Protein AF-A0AAV5V468-F1 (afdb_monomer)

Organism: NCBI:txid1538716

Mean predicted aligned error: 17.3 Å

pLDDT: mean 74.35, std 18.11, range [37.91, 98.19]

Secondary structure (DSSP, 8-state):
-------------------TTSGGG--S----SS-----------------------PPPPPPPPPEEPSSSS-EESSSSHHHHHHHHHH-TTS-GGGS-PEEPSSSS---EES-HHHHHHHHHHH-SS---GGGS-TTEEPTTSS-EE-SHHHHHHHHHHH-HHHHHH--S--EEESSSS-EESSHHHHHHHHHHTTT---S-EEE-HHHHHHHHTT------HHHHHHHHHHHHHHHHHHHHHHHHHHTT-

Foldseek 3Di:
DDDDDDDDDDDDDDPDPDDPPPPVPPDDDDDPDDDPDDDDDDDDDDDDDDDPDDPPPPPDDDQADWDQQPVDRDIDSDQFDVSLVCCLPVPVPDDVVSRCWDAAPDLLFRDIGNDPVVNVVLCVQLPPDDPDQQQDDAQAAQLQDRDTDGGSSRNSVCCVPPVRSQSRPPFQFFKAQPQDRDTTSGRSVVSNVCVVVVNPRPNHIDTPSVSSVVVNPPPPDPDPPVVVVVVVVVVVVVVVVVVVVVVVVVVVD

Solvent-accessible surface area (backbone atoms only — not comparable to full-atom values): 16303 Å² total; per-residue (Å²): 141,80,88,84,87,83,85,86,88,80,88,80,90,78,93,74,92,72,79,79,84,71,71,86,81,75,85,84,87,87,85,85,77,89,87,89,83,84,89,76,89,83,92,76,90,75,89,76,80,86,76,88,72,85,76,78,78,72,77,78,78,78,80,68,72,71,47,66,47,94,89,48,92,54,73,36,68,64,90,48,56,72,56,39,53,44,37,53,74,77,37,48,83,58,62,66,88,79,32,75,56,51,62,51,86,52,72,56,41,69,49,65,37,58,44,70,67,61,47,56,51,45,58,68,67,57,62,79,60,90,81,61,59,82,33,31,59,67,72,36,60,43,70,88,48,89,53,71,29,63,30,49,42,55,45,46,52,47,30,62,75,75,36,39,46,50,70,71,64,53,73,64,52,39,40,29,40,64,68,46,95,55,65,31,54,46,56,43,58,51,48,38,50,31,59,76,48,70,58,73,52,66,72,24,49,46,70,40,49,71,64,34,54,71,70,52,63,89,61,79,82,75,69,53,74,69,54,47,52,53,52,51,55,51,54,51,51,52,52,50,52,54,49,53,52,52,52,55,56,61,75,76,108

Structure (mmCIF, N/CA/C/O backbone):
data_AF-A0AAV5V468-F1
#
_entry.id   AF-A0AAV5V468-F1
#
loop_
_atom_site.group_PDB
_atom_site.id
_atom_site.type_symbol
_atom_site.label_atom_id
_atom_site.label_alt_id
_atom_site.label_comp_id
_atom_site.label_asym_id
_atom_site.label_entity_id
_atom_site.label_seq_id
_atom_site.pdbx_PDB_ins_code
_atom_site.Cartn_x
_atom_site.Cartn_y
_atom_site.Cartn_z
_atom_site.occupancy
_atom_site.B_iso_or_equiv
_atom_site.auth_seq_id
_atom_site.auth_comp_id
_atom_site.auth_asym_id
_atom_site.auth_atom_id
_atom_site.pdbx_PDB_model_num
ATOM 1 N N . MET A 1 1 ? 11.706 -60.457 -18.443 1.00 46.81 1 MET A N 1
ATOM 2 C CA . MET A 1 1 ? 12.989 -60.709 -17.766 1.00 46.81 1 MET A CA 1
ATOM 3 C C . MET A 1 1 ? 13.766 -59.410 -17.883 1.00 46.81 1 MET A C 1
ATOM 5 O O . MET A 1 1 ? 14.202 -59.103 -18.978 1.00 46.81 1 MET A O 1
ATOM 9 N N . ASP A 1 2 ? 13.787 -58.503 -16.918 1.00 47.00 2 ASP A N 1
ATOM 10 C CA . ASP A 1 2 ? 13.453 -58.619 -15.504 1.00 47.00 2 ASP A CA 1
ATOM 11 C C . ASP A 1 2 ? 12.818 -57.332 -14.982 1.00 47.00 2 ASP A C 1
ATOM 13 O O . ASP A 1 2 ? 13.132 -56.226 -15.420 1.00 47.00 2 ASP A O 1
ATOM 17 N N . SER A 1 3 ? 11.884 -57.546 -14.067 1.00 52.28 3 SER A N 1
ATOM 18 C CA . SER A 1 3 ? 11.205 -56.566 -13.237 1.00 52.28 3 SER A CA 1
ATOM 19 C C . SER A 1 3 ? 12.147 -56.091 -12.133 1.00 52.28 3 SER A C 1
ATOM 21 O O . SER A 1 3 ? 12.789 -56.923 -11.497 1.00 52.28 3 SER A O 1
ATOM 23 N N . ILE A 1 4 ? 12.168 -54.790 -11.844 1.00 56.56 4 ILE A N 1
ATOM 24 C CA . ILE A 1 4 ? 12.534 -54.299 -10.512 1.00 56.56 4 ILE A CA 1
ATOM 25 C C . ILE A 1 4 ? 11.454 -53.301 -10.100 1.00 56.56 4 ILE A C 1
ATOM 27 O O . ILE A 1 4 ? 11.408 -52.162 -10.563 1.00 56.56 4 ILE A O 1
ATOM 31 N N . GLU A 1 5 ? 10.541 -53.820 -9.289 1.00 60.56 5 GLU A N 1
ATOM 32 C CA . GLU A 1 5 ? 9.645 -53.090 -8.404 1.00 60.56 5 GLU A CA 1
ATOM 33 C C . GLU A 1 5 ? 10.402 -52.820 -7.091 1.00 60.56 5 GLU A C 1
ATOM 35 O O . GLU A 1 5 ? 11.062 -53.713 -6.570 1.00 60.56 5 GLU A O 1
ATOM 40 N N . GLU A 1 6 ? 10.295 -51.602 -6.566 1.00 59.41 6 GLU A N 1
ATOM 41 C CA . GLU A 1 6 ? 10.534 -51.231 -5.160 1.00 59.41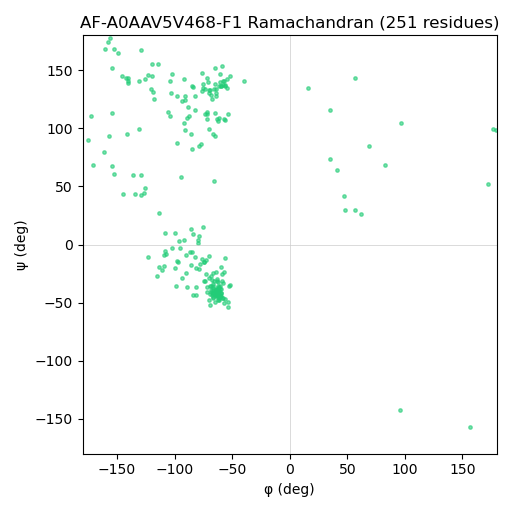 6 GLU A CA 1
ATOM 42 C C . GLU A 1 6 ? 9.729 -49.931 -4.971 1.00 59.41 6 GLU A C 1
ATOM 44 O O . GLU A 1 6 ? 10.055 -48.892 -5.541 1.00 59.41 6 GLU A O 1
ATOM 49 N N . GLU A 1 7 ? 8.483 -49.951 -4.506 1.00 55.38 7 GLU A N 1
ATOM 50 C CA . GLU A 1 7 ? 7.949 -50.359 -3.197 1.00 55.38 7 GLU A CA 1
ATOM 51 C C . GLU A 1 7 ? 8.346 -49.411 -2.043 1.00 55.38 7 GLU A C 1
ATOM 53 O O . GLU A 1 7 ? 9.305 -49.604 -1.312 1.00 55.38 7 GLU A O 1
ATOM 58 N N . THR A 1 8 ? 7.526 -48.358 -1.934 1.00 48.94 8 THR A N 1
ATOM 59 C CA . THR A 1 8 ? 6.864 -47.804 -0.735 1.00 48.94 8 THR A CA 1
ATOM 60 C C . THR A 1 8 ? 7.626 -47.344 0.521 1.00 48.94 8 THR A C 1
ATOM 62 O O . THR A 1 8 ? 8.467 -48.017 1.101 1.00 48.94 8 THR A O 1
ATOM 65 N N . ASP A 1 9 ? 7.046 -46.260 1.056 1.00 42.22 9 ASP A N 1
ATOM 66 C CA . ASP A 1 9 ? 6.764 -45.993 2.474 1.00 42.22 9 ASP A CA 1
ATOM 67 C C . ASP A 1 9 ? 7.757 -45.146 3.293 1.00 42.22 9 ASP A C 1
ATOM 69 O O . ASP A 1 9 ? 8.752 -45.628 3.828 1.00 42.22 9 ASP A O 1
ATOM 73 N N . ARG A 1 10 ? 7.361 -43.884 3.554 1.00 43.25 10 ARG A N 1
ATOM 74 C CA . ARG A 1 10 ? 7.103 -43.389 4.927 1.00 43.25 10 ARG A CA 1
ATOM 75 C C . ARG A 1 10 ? 6.488 -41.980 4.970 1.00 43.25 10 ARG A C 1
ATOM 77 O O . ARG A 1 10 ? 7.143 -40.982 4.706 1.00 43.25 10 ARG A O 1
ATOM 84 N N . ARG A 1 11 ? 5.213 -41.965 5.380 1.00 49.59 11 ARG A N 1
ATOM 85 C CA . ARG A 1 11 ? 4.531 -41.088 6.363 1.00 49.59 11 ARG A CA 1
ATOM 86 C C . ARG A 1 11 ? 5.223 -39.783 6.798 1.00 49.59 11 ARG A C 1
ATOM 88 O O . ARG A 1 11 ? 6.335 -39.833 7.306 1.00 49.59 11 ARG A O 1
ATOM 95 N N . MET A 1 12 ? 4.440 -38.694 6.822 1.00 39.34 12 MET A N 1
ATOM 96 C CA . MET A 1 12 ? 3.994 -37.916 8.012 1.00 39.34 12 MET A CA 1
ATOM 97 C C . MET A 1 12 ? 3.126 -36.742 7.501 1.00 39.34 12 MET A C 1
ATOM 99 O O . MET A 1 12 ? 3.623 -35.858 6.819 1.00 39.34 12 MET A O 1
ATOM 103 N N . LEU A 1 13 ? 1.792 -36.842 7.532 1.00 45.88 13 LEU A N 1
ATOM 104 C CA . LEU A 1 13 ? 0.911 -36.233 8.547 1.00 45.88 13 LEU A CA 1
ATOM 105 C C . LEU A 1 13 ? 1.384 -34.868 9.073 1.00 45.88 13 LEU A C 1
ATOM 107 O O . LEU A 1 13 ? 2.394 -34.785 9.767 1.00 45.88 13 LEU A O 1
ATOM 111 N N . GLY A 1 14 ? 0.582 -33.835 8.807 1.00 37.91 14 GLY A N 1
ATOM 112 C CA . GLY A 1 14 ? 0.737 -32.511 9.401 1.00 37.91 14 GLY A CA 1
ATOM 113 C C . GLY A 1 14 ? -0.191 -31.460 8.799 1.00 37.91 14 GLY A C 1
ATOM 114 O O . GLY A 1 14 ? 0.273 -30.418 8.351 1.00 37.91 14 GLY A O 1
ATOM 115 N N . GLU A 1 15 ? -1.494 -31.742 8.748 1.00 48.66 15 GLU A N 1
ATOM 116 C CA . GLU A 1 15 ? -2.514 -30.698 8.647 1.00 48.66 15 GLU A CA 1
ATOM 117 C C . GLU A 1 15 ? -2.438 -29.846 9.922 1.00 48.66 15 GLU A C 1
ATOM 119 O O . GLU A 1 15 ? -2.808 -30.319 10.987 1.00 48.66 15 GLU A O 1
ATOM 124 N N . ASP A 1 16 ? -1.931 -28.617 9.828 1.00 44.78 16 ASP A N 1
ATOM 125 C CA . ASP A 1 16 ? -2.009 -27.627 10.910 1.00 44.78 16 ASP A CA 1
ATOM 126 C C . ASP A 1 16 ? -1.990 -26.200 10.333 1.00 44.78 16 ASP A C 1
ATOM 128 O O . ASP A 1 16 ? -1.131 -25.366 10.614 1.00 44.78 16 ASP A O 1
ATOM 132 N N . THR A 1 17 ? -2.989 -25.876 9.511 1.00 46.06 17 THR A N 1
ATOM 133 C CA . THR A 1 17 ? -3.350 -24.478 9.222 1.00 46.06 17 THR A CA 1
ATOM 134 C C . THR A 1 17 ? -4.466 -24.030 10.167 1.00 46.06 17 THR A C 1
ATOM 136 O O . THR A 1 17 ? -5.553 -23.640 9.745 1.00 46.06 17 THR A O 1
ATOM 139 N N . MET A 1 18 ? -4.210 -24.102 11.476 1.00 38.34 18 MET A N 1
ATOM 140 C CA . MET A 1 18 ? -5.047 -23.481 12.505 1.00 38.34 18 MET A CA 1
ATOM 141 C C . MET A 1 18 ? -4.538 -22.064 12.801 1.00 38.34 18 MET A C 1
ATOM 143 O O . MET A 1 18 ? -3.592 -21.842 13.550 1.00 38.34 18 MET A O 1
ATOM 147 N N . ASN A 1 19 ? -5.196 -21.089 12.176 1.00 44.81 19 ASN A N 1
ATOM 148 C CA . ASN A 1 19 ? -5.752 -19.903 12.832 1.00 44.81 19 ASN A CA 1
ATOM 149 C C . ASN A 1 19 ? -4.960 -19.326 14.035 1.00 44.81 19 ASN A C 1
ATOM 151 O O . ASN A 1 19 ? -5.382 -19.404 15.188 1.00 44.81 19 ASN A O 1
ATOM 155 N N . ARG A 1 20 ? -3.827 -18.661 13.771 1.00 42.34 20 ARG A N 1
ATOM 156 C CA . ARG A 1 20 ? -3.022 -17.961 14.798 1.00 42.34 20 ARG A CA 1
ATOM 157 C C . ARG A 1 20 ? -3.519 -16.539 15.121 1.00 42.34 20 ARG A C 1
ATOM 159 O O . ARG A 1 20 ? -2.854 -15.806 15.847 1.00 42.34 20 ARG A O 1
ATOM 166 N N . PHE A 1 21 ? -4.688 -16.140 14.611 1.00 38.19 21 PHE A N 1
ATOM 167 C CA . PHE A 1 21 ? -5.223 -14.783 14.792 1.00 38.19 21 PHE A CA 1
ATOM 168 C C . PHE A 1 21 ? -6.036 -14.582 16.089 1.00 38.19 21 PHE A C 1
ATOM 170 O O . PHE A 1 21 ? -6.356 -13.445 16.421 1.00 38.19 21 PHE A O 1
ATOM 177 N N . ASP A 1 22 ? -6.311 -15.640 16.866 1.00 38.66 22 ASP A N 1
ATOM 178 C CA . ASP A 1 22 ? -7.117 -15.552 18.103 1.00 38.66 22 ASP A CA 1
ATOM 179 C C . ASP A 1 22 ? -6.313 -15.579 19.423 1.00 38.66 22 ASP A C 1
ATOM 181 O O . ASP A 1 22 ? -6.876 -15.406 20.506 1.00 38.66 22 ASP A O 1
ATOM 185 N N . THR A 1 23 ? -4.984 -15.729 19.388 1.00 42.94 23 THR A N 1
ATOM 186 C CA . THR A 1 23 ? -4.191 -15.902 20.628 1.00 42.94 23 THR A CA 1
ATOM 187 C C . THR A 1 23 ? -3.685 -14.588 21.242 1.00 42.94 23 THR A C 1
ATOM 189 O O . THR A 1 23 ? -3.224 -14.583 22.382 1.00 42.94 23 THR A O 1
ATOM 192 N N . LEU A 1 24 ? -3.818 -13.440 20.565 1.00 44.09 24 LEU A N 1
ATOM 193 C CA . LEU A 1 24 ? -3.315 -12.153 21.082 1.00 44.09 24 LEU A CA 1
ATOM 194 C C . LEU A 1 24 ? -4.331 -11.330 21.896 1.00 44.09 24 LEU A C 1
ATOM 196 O O . LEU A 1 24 ? -3.985 -10.252 22.374 1.00 44.09 24 LEU A O 1
ATOM 200 N N . LEU A 1 25 ? -5.544 -11.843 22.148 1.00 46.94 25 LEU A N 1
ATOM 201 C CA . LEU A 1 25 ? -6.547 -11.156 22.985 1.00 46.94 25 LEU A CA 1
ATOM 202 C C . LEU A 1 25 ? -6.806 -11.784 24.369 1.00 46.94 25 LEU A C 1
ATOM 204 O O . LEU A 1 25 ? -7.733 -11.369 25.062 1.00 46.94 25 LEU A O 1
ATOM 208 N N . ARG A 1 26 ? -6.000 -12.755 24.822 1.00 45.41 26 ARG A N 1
ATOM 209 C CA . ARG A 1 26 ? -6.223 -13.450 26.110 1.00 45.41 26 ARG A CA 1
ATOM 210 C C . ARG A 1 26 ? -5.028 -13.467 27.061 1.00 45.41 26 ARG A C 1
ATOM 212 O O . ARG A 1 26 ? -4.795 -14.474 27.713 1.00 45.41 26 ARG A O 1
ATOM 219 N N . HIS A 1 27 ? -4.318 -12.357 27.244 1.00 41.38 27 HIS A N 1
ATOM 220 C CA . HIS A 1 27 ? -3.407 -12.191 28.392 1.00 41.38 27 HIS A CA 1
ATOM 221 C C . HIS A 1 27 ? -3.651 -10.872 29.131 1.00 41.38 27 HIS A C 1
ATOM 223 O O . HIS A 1 27 ? -2.774 -10.027 29.278 1.00 41.38 27 HIS A O 1
ATOM 229 N N . SER A 1 28 ? -4.869 -10.711 29.640 1.00 46.19 28 SER A N 1
ATOM 230 C CA . SER A 1 28 ? -5.205 -9.649 30.585 1.00 46.19 28 SER A CA 1
ATOM 231 C C . SER A 1 28 ? -6.032 -10.164 31.758 1.00 46.19 28 SER A C 1
ATOM 233 O O . SER A 1 28 ? -6.989 -9.511 32.121 1.00 46.19 28 SER A O 1
ATOM 235 N N . ASP A 1 29 ? -5.694 -11.313 32.350 1.00 46.16 29 ASP A N 1
ATOM 236 C CA . ASP A 1 29 ? -6.321 -11.772 33.598 1.00 46.16 29 ASP A CA 1
ATOM 237 C C . ASP A 1 29 ? -5.448 -12.837 34.274 1.00 46.16 29 ASP A C 1
ATOM 239 O O . ASP A 1 29 ? -5.692 -14.025 34.129 1.00 46.16 29 ASP A O 1
ATOM 243 N N . ASN A 1 30 ? -4.384 -12.424 34.975 1.00 42.66 30 ASN A N 1
ATOM 244 C CA . ASN A 1 30 ? -3.772 -13.198 36.071 1.00 42.66 30 ASN A CA 1
ATOM 245 C C . ASN A 1 30 ? -2.715 -12.361 36.813 1.00 42.66 30 ASN A C 1
ATOM 247 O O . ASN A 1 30 ? -1.517 -12.612 36.750 1.00 42.66 30 ASN A O 1
ATOM 251 N N . LYS A 1 31 ? -3.163 -11.325 37.534 1.00 43.78 31 LYS A N 1
ATOM 252 C CA . LYS A 1 31 ? -2.361 -10.633 38.569 1.00 43.78 31 LYS A CA 1
ATOM 253 C C . LYS A 1 31 ? -3.236 -10.159 39.739 1.00 43.78 31 LYS A C 1
ATOM 255 O O . LYS A 1 31 ? -3.126 -9.040 40.227 1.00 43.78 31 LYS A O 1
ATOM 260 N N . LYS A 1 32 ? -4.157 -11.025 40.178 1.00 42.03 32 LYS A N 1
ATOM 261 C CA . LYS A 1 32 ? -5.014 -10.815 41.362 1.00 42.03 32 LYS A CA 1
ATOM 262 C C . LYS A 1 32 ? -4.994 -12.011 42.317 1.00 42.03 32 LYS A C 1
ATOM 264 O O . LYS A 1 32 ? -6.028 -12.399 42.843 1.00 42.03 32 LYS A O 1
ATOM 269 N N . LYS A 1 33 ? -3.829 -12.600 42.568 1.00 45.06 33 LYS A N 1
ATOM 270 C CA . LYS A 1 33 ? -3.573 -13.403 43.772 1.00 45.06 33 LYS A CA 1
ATOM 271 C C . LYS A 1 33 ? -2.152 -13.062 44.223 1.00 45.06 33 LYS A C 1
ATOM 273 O O . LYS A 1 33 ? -1.307 -12.802 43.381 1.00 45.06 33 LYS A O 1
ATOM 278 N N . ASP A 1 34 ? -1.960 -12.962 45.532 1.00 49.78 34 ASP A N 1
ATOM 279 C CA . ASP A 1 34 ? -0.706 -12.602 46.214 1.00 49.78 34 ASP A CA 1
ATOM 280 C C . ASP A 1 34 ? -0.356 -11.113 46.338 1.00 49.78 34 ASP A C 1
ATOM 282 O O . ASP A 1 34 ? 0.647 -10.626 45.839 1.00 49.78 34 ASP A O 1
ATOM 286 N N . MET A 1 35 ? -1.140 -10.400 47.153 1.00 43.41 35 MET A N 1
ATOM 287 C CA . MET A 1 35 ? -0.564 -9.548 48.208 1.00 43.41 35 MET A CA 1
ATOM 288 C C . MET A 1 35 ? -1.571 -9.356 49.353 1.00 43.41 35 MET A C 1
ATOM 290 O O . MET A 1 35 ? -2.106 -8.283 49.622 1.00 43.41 35 MET A O 1
ATOM 294 N N . LYS A 1 36 ? -1.843 -10.458 50.057 1.00 48.31 36 LYS A N 1
ATOM 295 C CA . LYS A 1 36 ? -2.525 -10.473 51.353 1.00 48.31 36 LYS A CA 1
ATOM 296 C C . LYS A 1 36 ? -1.463 -10.571 52.448 1.00 48.31 36 LYS A C 1
ATOM 298 O O . LYS A 1 36 ? -1.142 -11.676 52.862 1.00 48.31 36 LYS A O 1
ATOM 303 N N . LYS A 1 37 ? -0.922 -9.435 52.907 1.00 51.62 37 LYS A N 1
ATOM 304 C CA . LYS A 1 37 ? -0.354 -9.235 54.263 1.00 51.62 37 LYS A CA 1
ATOM 305 C C . LYS A 1 37 ? 0.241 -7.829 54.394 1.00 51.62 37 LYS A C 1
ATOM 307 O O . LYS A 1 37 ? 1.375 -7.598 54.003 1.00 51.62 37 LYS A O 1
ATOM 312 N N . ARG A 1 38 ? -0.527 -6.920 54.999 1.00 48.03 38 ARG A N 1
ATOM 313 C CA . ARG A 1 38 ? -0.073 -5.931 55.999 1.00 48.03 38 ARG A CA 1
ATOM 314 C C . ARG A 1 38 ? -1.300 -5.178 56.523 1.00 48.03 38 ARG A C 1
ATOM 316 O O . ARG A 1 38 ? -1.734 -4.178 55.971 1.00 48.03 38 ARG A O 1
ATOM 323 N N . LYS A 1 39 ? -1.889 -5.731 57.587 1.00 48.19 39 LYS A N 1
ATOM 324 C CA . LYS A 1 39 ? -2.694 -4.983 58.557 1.00 48.19 39 LYS A CA 1
ATOM 325 C C . LYS A 1 39 ? -1.707 -4.354 59.535 1.00 48.19 39 LYS A C 1
ATOM 327 O O . LYS A 1 39 ? -1.084 -5.123 60.256 1.00 48.19 39 LYS A O 1
ATOM 332 N N . ILE A 1 40 ? -1.606 -3.028 59.593 1.00 46.97 40 ILE A N 1
ATOM 333 C CA . ILE A 1 40 ? -1.277 -2.295 60.826 1.00 46.97 40 ILE A CA 1
ATOM 334 C C . ILE A 1 40 ? -2.140 -1.026 60.851 1.00 46.97 40 ILE A C 1
ATOM 336 O O . ILE A 1 40 ? -2.416 -0.421 59.820 1.00 46.97 40 ILE A O 1
ATOM 340 N N . LEU A 1 41 ? -2.632 -0.748 62.053 1.00 50.56 41 LEU A N 1
ATOM 341 C CA . LEU A 1 41 ? -3.595 0.247 62.496 1.00 50.56 41 LEU A CA 1
ATOM 342 C C . LEU A 1 41 ? -3.472 1.628 61.832 1.00 50.56 41 LEU A C 1
ATOM 344 O O . LEU A 1 41 ? -2.388 2.197 61.794 1.00 50.56 41 LEU A O 1
ATOM 348 N N . ASN A 1 42 ? -4.616 2.251 61.529 1.00 41.16 42 ASN A N 1
ATOM 349 C CA . ASN A 1 42 ? -4.868 3.562 62.124 1.00 41.16 42 ASN A CA 1
ATOM 350 C C . ASN A 1 42 ? -6.365 3.878 62.221 1.00 41.16 42 ASN A C 1
ATOM 352 O O . ASN A 1 42 ? -7.072 4.045 61.228 1.00 41.16 42 ASN A O 1
ATOM 356 N N . SER A 1 43 ? -6.831 3.942 63.461 1.00 52.03 43 SER A N 1
ATOM 357 C CA . SER A 1 43 ? -8.165 4.372 63.846 1.00 52.03 43 SER A CA 1
ATOM 358 C C . SER A 1 43 ? -8.141 5.886 64.013 1.00 52.03 43 SER A C 1
ATOM 360 O O . SER A 1 43 ? -7.570 6.372 64.978 1.00 52.03 43 SER A O 1
ATOM 362 N N . ASN A 1 44 ? -8.793 6.635 63.125 1.00 46.88 44 ASN A N 1
ATOM 363 C CA . ASN A 1 44 ? -9.205 8.003 63.437 1.00 46.88 44 ASN A CA 1
ATOM 364 C C . ASN A 1 44 ? -10.588 8.288 62.844 1.00 46.88 44 ASN A C 1
ATOM 366 O O . ASN A 1 44 ? -10.757 8.631 61.676 1.00 46.88 44 ASN A O 1
ATOM 370 N N . LYS A 1 45 ? -11.603 8.103 63.695 1.00 48.72 45 LYS A N 1
ATOM 371 C CA . LYS A 1 45 ? -12.998 8.480 63.457 1.00 48.72 45 LYS A CA 1
ATOM 372 C C . LYS A 1 45 ? -13.113 10.009 63.491 1.00 48.72 45 LYS A C 1
ATOM 374 O O . LYS A 1 45 ? -13.253 10.584 64.566 1.00 48.72 45 LYS A O 1
ATOM 379 N N . LYS A 1 46 ? -13.144 10.665 62.328 1.00 49.47 46 LYS A N 1
ATOM 380 C CA . LYS A 1 46 ? -13.755 11.999 62.196 1.00 49.47 46 LYS A CA 1
ATOM 381 C C . LYS A 1 46 ? -15.236 11.819 61.859 1.00 49.47 46 LYS A C 1
ATOM 383 O O . LYS A 1 46 ? -15.588 11.374 60.771 1.00 49.47 46 LYS A O 1
ATOM 388 N N . LYS A 1 47 ? -16.100 12.128 62.832 1.00 49.81 47 LYS A N 1
ATOM 389 C CA . LYS A 1 47 ? -17.549 12.275 62.647 1.00 49.81 47 LYS A CA 1
ATOM 390 C C . LYS A 1 47 ? -17.789 13.418 61.654 1.00 49.81 47 LYS A C 1
ATOM 392 O O . LYS A 1 47 ? -17.565 14.573 61.997 1.00 49.81 47 LYS A O 1
ATOM 397 N N . VAL A 1 48 ? -18.233 13.092 60.442 1.00 49.06 48 VAL A N 1
ATOM 398 C CA . VAL A 1 48 ? -18.756 14.071 59.480 1.00 49.06 48 VAL A CA 1
ATOM 399 C C . VAL A 1 48 ? -20.270 14.131 59.650 1.00 49.06 48 VAL A C 1
ATOM 401 O O . VAL A 1 48 ? -20.964 13.114 59.615 1.00 49.06 48 VAL A O 1
ATOM 404 N N . VAL A 1 49 ? -20.752 15.341 59.909 1.00 51.88 49 VAL A N 1
ATOM 405 C CA . VAL A 1 49 ? -22.156 15.698 60.107 1.00 51.88 49 VAL A CA 1
ATOM 406 C C . VAL A 1 49 ? -22.933 15.442 58.814 1.00 51.88 49 VAL A C 1
ATOM 408 O O . VAL A 1 49 ? -22.552 15.887 57.735 1.00 51.88 49 VAL A O 1
ATOM 411 N N . LYS A 1 50 ? -24.028 14.689 58.934 1.00 46.22 50 LYS A N 1
ATOM 412 C CA . LYS A 1 50 ? -24.906 14.270 57.838 1.00 46.22 50 LYS A CA 1
ATOM 413 C C . LYS A 1 50 ? -25.837 15.431 57.464 1.00 46.22 50 LYS A C 1
ATOM 415 O O . LYS A 1 50 ? -26.950 15.523 57.974 1.00 46.22 50 LYS A O 1
ATOM 420 N N . GLY A 1 51 ? -25.365 16.331 56.602 1.00 46.00 51 GLY A N 1
ATOM 421 C CA . GLY A 1 51 ? -26.198 17.346 55.955 1.00 46.00 51 GLY A CA 1
ATOM 422 C C . GLY A 1 51 ? -27.072 16.703 54.878 1.00 46.00 51 GLY A C 1
ATOM 423 O O . GLY A 1 51 ? -26.564 16.201 53.880 1.00 46.00 51 GLY A O 1
ATOM 424 N N . LYS A 1 52 ? -28.390 16.680 55.094 1.00 50.34 52 LYS A N 1
ATOM 425 C CA . LYS A 1 52 ? -29.383 16.278 54.090 1.00 50.34 52 LYS A CA 1
ATOM 426 C C . LYS A 1 52 ? -29.575 17.435 53.104 1.00 50.34 52 LYS A C 1
ATOM 428 O O . LYS A 1 52 ? -30.476 18.243 53.292 1.00 50.34 52 LYS A O 1
ATOM 433 N N . ASN A 1 53 ? -28.742 17.514 52.071 1.00 49.25 53 ASN A N 1
ATOM 434 C CA . ASN A 1 53 ? -29.049 18.347 50.911 1.00 49.25 53 ASN A CA 1
ATOM 435 C C . ASN A 1 53 ? -29.856 17.513 49.917 1.00 49.25 53 ASN A C 1
ATOM 437 O O . ASN A 1 53 ? -29.401 16.477 49.441 1.00 49.25 53 ASN A O 1
ATOM 441 N N . ALA A 1 54 ? -31.085 17.955 49.655 1.00 55.16 54 ALA A N 1
ATOM 442 C CA . ALA A 1 54 ? -31.934 17.422 48.606 1.00 55.16 54 ALA A CA 1
ATOM 443 C C . ALA A 1 54 ? -31.298 17.752 47.247 1.00 55.16 54 ALA A C 1
ATOM 445 O O . ALA A 1 54 ? -31.462 18.853 46.719 1.00 55.16 54 ALA A O 1
ATOM 446 N N . GLU A 1 55 ? -30.533 16.806 46.702 1.00 51.84 55 GLU A N 1
ATOM 447 C CA . GLU A 1 55 ? -30.057 16.858 45.324 1.00 51.84 55 GLU A CA 1
ATOM 448 C C . GLU A 1 55 ? -31.269 16.842 44.390 1.00 51.84 55 GLU A C 1
ATOM 450 O O . GLU A 1 55 ? -31.955 15.832 44.215 1.00 51.84 55 GLU A O 1
ATOM 455 N N . LYS A 1 56 ? -31.550 18.005 43.798 1.00 59.97 56 LYS A N 1
ATOM 456 C CA . LYS A 1 56 ? -32.433 18.128 42.643 1.00 59.97 56 LYS A CA 1
ATOM 457 C C . LYS A 1 56 ? -31.860 17.234 41.543 1.00 59.97 56 LYS A C 1
ATOM 459 O O . LYS A 1 56 ? -30.812 17.534 40.979 1.00 59.97 56 LYS A O 1
ATOM 464 N N . LYS A 1 57 ? -32.538 16.114 41.287 1.00 59.59 57 LYS A N 1
ATOM 465 C CA . LYS A 1 57 ? -32.203 15.129 40.255 1.00 59.59 57 LYS A CA 1
ATOM 466 C C . LYS A 1 57 ? -32.137 15.857 38.908 1.00 59.59 57 LYS A C 1
ATOM 468 O O . LYS A 1 57 ? -33.166 16.305 38.407 1.00 59.59 57 LYS A O 1
ATOM 473 N N . ALA A 1 58 ? -30.927 16.044 38.381 1.00 67.31 58 ALA A N 1
ATOM 474 C CA . ALA A 1 58 ? -30.726 16.695 37.094 1.00 67.31 58 ALA A CA 1
ATOM 475 C C . ALA A 1 58 ? -31.520 15.943 36.006 1.00 67.31 58 ALA A C 1
ATOM 477 O O . ALA A 1 58 ? -31.587 14.708 36.055 1.00 67.31 58 ALA A O 1
ATOM 478 N N . PRO A 1 59 ? -32.149 16.655 35.054 1.00 68.31 59 PRO A N 1
ATOM 479 C CA . PRO A 1 59 ? -32.839 16.021 33.939 1.00 68.31 59 PRO A CA 1
ATOM 480 C C . PRO A 1 59 ? -31.863 15.115 33.183 1.00 68.31 59 PRO A C 1
ATOM 482 O O . PRO A 1 59 ? -30.703 15.473 32.975 1.00 68.31 59 PRO A O 1
ATOM 485 N N . ALA A 1 60 ? -32.331 13.917 32.824 1.00 74.00 60 ALA A N 1
ATOM 486 C CA . ALA A 1 60 ? -31.518 12.935 32.121 1.00 74.00 60 ALA A CA 1
ATOM 487 C C . ALA A 1 60 ? -30.931 13.560 30.839 1.00 74.00 60 ALA A C 1
ATOM 489 O O . ALA A 1 60 ? -31.668 14.239 30.117 1.00 74.00 60 ALA A O 1
ATOM 490 N N . PRO A 1 61 ? -29.631 13.360 30.553 1.00 75.44 61 PRO A N 1
ATOM 491 C CA . PRO A 1 61 ? -29.014 13.899 29.349 1.00 75.44 61 PRO A CA 1
ATOM 492 C C . PRO A 1 61 ? -29.752 13.383 28.110 1.00 75.44 61 PRO A C 1
ATOM 494 O O . PRO A 1 61 ? -30.130 12.211 28.044 1.00 75.44 61 PRO A O 1
ATOM 497 N N . ALA A 1 62 ? -29.983 14.277 27.144 1.00 74.88 62 ALA A N 1
ATOM 498 C CA . ALA A 1 62 ? -30.643 13.934 25.891 1.00 74.88 62 ALA A CA 1
ATOM 499 C C . ALA A 1 62 ? -29.909 12.767 25.198 1.00 74.88 62 ALA A C 1
ATOM 501 O O . ALA A 1 62 ? -28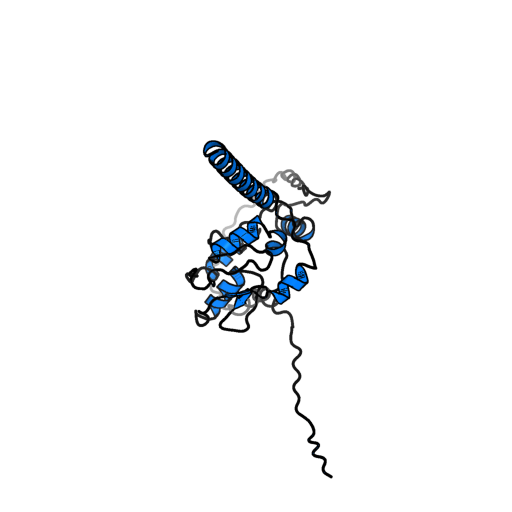.676 12.706 25.252 1.00 74.88 62 ALA A O 1
ATOM 502 N N . PRO A 1 63 ? -30.637 11.831 24.559 1.00 72.06 63 PRO A N 1
ATOM 503 C CA . PRO A 1 63 ? -30.008 10.714 23.870 1.00 72.06 63 PRO A CA 1
ATOM 504 C C . PRO A 1 63 ? -29.094 11.234 22.748 1.00 72.06 63 PRO A C 1
ATOM 506 O O . PRO A 1 63 ? -29.476 12.178 22.050 1.00 72.06 63 PRO A O 1
ATOM 509 N N . PRO A 1 64 ? -27.905 10.634 22.556 1.00 72.25 64 PRO A N 1
ATOM 510 C CA . PRO A 1 64 ? -26.961 11.091 21.548 1.00 72.25 64 PRO A CA 1
ATOM 511 C C . PRO A 1 64 ? -27.568 11.001 20.136 1.00 72.25 64 PRO A C 1
ATOM 513 O O . PRO A 1 64 ? -28.377 10.102 19.860 1.00 72.25 64 PRO A O 1
ATOM 516 N N . PRO A 1 65 ? -27.204 11.931 19.234 1.00 76.56 65 PRO A N 1
ATOM 517 C CA . PRO A 1 65 ? -27.702 11.939 17.865 1.00 76.56 65 PRO A CA 1
ATOM 518 C C . PRO A 1 65 ? -27.293 10.656 17.130 1.00 76.56 65 PRO A C 1
ATOM 520 O O . PRO A 1 65 ? -26.161 10.190 17.226 1.00 76.56 65 PRO A O 1
ATOM 523 N N . LYS A 1 66 ? -28.238 10.069 16.385 1.00 84.75 66 LYS A N 1
ATOM 524 C CA . LYS A 1 66 ? -27.990 8.872 15.570 1.00 84.75 66 LYS A CA 1
ATOM 525 C C . LYS A 1 66 ? -27.213 9.250 14.312 1.00 84.75 66 LYS A C 1
ATOM 527 O O . LYS A 1 66 ? -27.610 10.175 13.605 1.00 84.75 66 LYS A O 1
ATOM 532 N N . ILE A 1 67 ? -26.190 8.471 13.989 1.00 83.69 67 ILE A N 1
ATOM 533 C CA . ILE A 1 67 ? -25.322 8.681 12.826 1.00 83.69 67 ILE A CA 1
ATOM 534 C C . ILE A 1 67 ? -25.716 7.688 11.737 1.00 83.69 67 ILE A C 1
ATOM 536 O O . ILE A 1 67 ? -25.893 6.499 12.014 1.00 83.69 67 ILE A O 1
ATOM 540 N N . LYS A 1 68 ? -25.912 8.172 10.507 1.00 86.69 68 LYS A N 1
ATOM 541 C CA . LYS A 1 68 ? -26.330 7.355 9.358 1.00 86.69 68 LYS A CA 1
ATOM 542 C C . LYS A 1 68 ? -25.136 7.051 8.460 1.00 86.69 68 LYS A C 1
ATOM 544 O O . LYS A 1 68 ? -24.263 7.897 8.295 1.00 86.69 68 LYS A O 1
ATOM 549 N N . CYS A 1 69 ? -25.127 5.876 7.838 1.00 84.50 69 CYS A N 1
ATOM 550 C CA . CYS A 1 69 ? -24.200 5.611 6.742 1.00 84.50 69 CYS A CA 1
ATOM 551 C C . CYS A 1 69 ? -24.569 6.531 5.567 1.00 84.50 69 CYS A C 1
ATOM 553 O O . CYS A 1 69 ? -25.747 6.605 5.222 1.00 84.50 69 CYS A O 1
ATOM 555 N N . PRO A 1 70 ? -23.614 7.203 4.912 1.00 81.81 70 PRO A N 1
ATOM 556 C CA . PRO A 1 70 ? -23.928 8.012 3.735 1.00 81.81 70 PRO A CA 1
ATOM 557 C C . PRO A 1 70 ? -24.253 7.170 2.491 1.00 81.81 70 PRO A C 1
ATOM 559 O O . PRO A 1 70 ? -24.795 7.698 1.528 1.00 81.81 70 PRO A O 1
ATOM 562 N N . TYR A 1 71 ? -23.961 5.865 2.514 1.00 81.12 71 TYR A N 1
ATOM 563 C CA . TYR A 1 71 ? -24.164 4.952 1.382 1.00 81.12 71 TYR A CA 1
ATOM 564 C C . TYR A 1 71 ? -25.326 3.970 1.571 1.00 81.12 71 TYR A C 1
ATOM 566 O O . TYR A 1 71 ? -25.662 3.234 0.644 1.00 81.12 71 TYR A O 1
ATOM 574 N N . CYS A 1 72 ? -25.935 3.907 2.759 1.00 87.06 72 CYS A N 1
ATOM 575 C CA . CYS A 1 72 ? -27.101 3.058 3.000 1.00 87.06 72 CYS A CA 1
ATOM 576 C C . CYS A 1 72 ? -27.963 3.559 4.165 1.00 87.06 72 CYS A C 1
ATOM 578 O O . CYS A 1 72 ? -27.637 4.513 4.859 1.00 87.06 72 CYS A O 1
ATOM 580 N N . THR A 1 73 ? -29.075 2.877 4.429 1.00 90.50 73 THR A N 1
ATOM 581 C CA . THR A 1 73 ? -30.044 3.269 5.466 1.00 90.50 73 THR A CA 1
ATOM 582 C C . THR A 1 73 ? -29.640 2.877 6.890 1.00 90.50 73 THR A C 1
ATOM 584 O O . THR A 1 73 ? -30.394 3.121 7.836 1.00 90.50 73 THR A O 1
ATOM 587 N N . LYS A 1 74 ? -28.466 2.261 7.078 1.00 89.31 74 LYS A N 1
ATOM 588 C CA . LYS A 1 74 ? -28.026 1.771 8.387 1.00 89.31 74 LYS A CA 1
ATOM 589 C C . LYS A 1 74 ? -27.639 2.932 9.313 1.00 89.31 74 LYS A C 1
ATOM 591 O O . LYS A 1 74 ? -27.096 3.945 8.878 1.00 89.31 74 LYS A O 1
ATOM 596 N N . VAL A 1 75 ? -27.950 2.768 10.599 1.00 89.06 75 VAL A N 1
ATOM 597 C CA . VAL A 1 75 ? -27.827 3.791 11.647 1.00 89.06 75 VAL A CA 1
ATOM 598 C C . VAL A 1 75 ? -27.098 3.246 12.868 1.00 89.06 75 VAL A C 1
ATOM 600 O O . VAL A 1 75 ? -27.371 2.126 13.304 1.00 89.06 75 VAL A O 1
ATOM 603 N N . TRP A 1 76 ? -26.241 4.074 13.461 1.00 85.31 76 TRP A N 1
ATOM 604 C CA . TRP A 1 76 ? -25.538 3.810 14.716 1.00 85.31 76 TRP A CA 1
ATOM 605 C C . TRP A 1 76 ? -25.910 4.857 15.764 1.00 85.31 76 TRP A C 1
ATOM 607 O O . TRP A 1 76 ? -26.345 5.963 15.439 1.00 85.31 76 TRP A O 1
ATOM 617 N N . ARG A 1 77 ? -25.770 4.488 17.040 1.00 79.81 77 ARG A N 1
ATOM 618 C CA . ARG A 1 77 ? -25.949 5.419 18.168 1.00 79.81 77 ARG A CA 1
ATOM 619 C C . ARG A 1 77 ? -24.675 6.196 18.499 1.00 79.81 77 ARG A C 1
ATOM 621 O O . ARG A 1 77 ? -24.760 7.195 19.194 1.00 79.81 77 ARG A O 1
ATOM 628 N N . GLU A 1 78 ? -23.531 5.718 18.020 1.00 75.12 78 GLU A N 1
ATOM 629 C CA . GLU A 1 78 ? -22.206 6.255 18.309 1.00 75.12 78 GLU A CA 1
ATOM 630 C C . GLU A 1 78 ? -21.367 6.223 17.030 1.00 75.12 78 GLU A C 1
ATOM 632 O O . GLU A 1 78 ? -21.477 5.291 16.225 1.00 75.12 78 GLU A O 1
ATOM 637 N N . GLU A 1 79 ? -20.542 7.249 16.847 1.00 65.19 79 GLU A N 1
ATOM 638 C CA . GLU A 1 79 ? -19.520 7.281 15.804 1.00 65.19 79 GLU A CA 1
ATOM 639 C C . GLU A 1 79 ? -18.385 6.345 16.219 1.00 65.19 79 GLU A C 1
ATOM 641 O O . GLU A 1 79 ? -17.959 6.372 17.373 1.00 65.19 79 GLU A O 1
ATOM 646 N N . GLY A 1 80 ? -17.890 5.492 15.317 1.00 70.00 80 GLY A N 1
ATOM 647 C CA . GLY A 1 80 ? -16.749 4.646 15.671 1.00 70.00 80 GLY A CA 1
ATOM 648 C C . GLY A 1 80 ? -16.576 3.364 14.869 1.00 70.00 80 GLY A C 1
ATOM 649 O O . GLY A 1 80 ? -17.052 3.225 13.739 1.00 70.00 80 GLY A O 1
ATOM 650 N N . ALA A 1 81 ? -15.875 2.411 15.493 1.00 69.75 81 ALA A N 1
ATOM 651 C CA . ALA A 1 81 ? -15.376 1.174 14.886 1.00 69.75 81 ALA A CA 1
ATOM 652 C C . ALA A 1 81 ? -16.454 0.357 14.155 1.00 69.75 81 ALA A C 1
ATOM 654 O O . ALA A 1 81 ? -16.185 -0.210 13.101 1.00 69.75 81 ALA A O 1
ATOM 655 N N . ALA A 1 82 ? -17.689 0.337 14.668 1.00 79.75 82 ALA A N 1
ATOM 656 C CA . ALA A 1 82 ? -18.794 -0.398 14.054 1.00 79.75 82 ALA A CA 1
ATOM 657 C C . ALA A 1 82 ? -19.260 0.213 12.719 1.00 79.75 82 ALA A C 1
ATOM 659 O O . ALA A 1 82 ? -19.637 -0.524 11.805 1.00 79.75 82 ALA A O 1
ATOM 660 N N . MET A 1 83 ? -19.236 1.544 12.590 1.00 80.06 83 MET A N 1
ATOM 661 C CA . MET A 1 83 ? -19.501 2.224 11.319 1.00 80.06 83 MET A CA 1
ATOM 662 C C . MET A 1 83 ? -18.330 2.011 10.361 1.00 80.06 83 MET A C 1
ATOM 664 O O . MET A 1 83 ? -18.549 1.705 9.193 1.00 80.06 83 MET A O 1
ATOM 668 N N . ALA A 1 84 ? -17.098 2.076 10.867 1.00 73.12 84 ALA A N 1
ATOM 669 C CA . ALA A 1 84 ? -15.901 1.859 10.067 1.00 73.12 84 ALA A CA 1
ATOM 670 C C . ALA A 1 84 ? -15.833 0.443 9.468 1.00 73.12 84 ALA A C 1
ATOM 672 O O . ALA A 1 84 ? -15.672 0.282 8.260 1.00 73.12 84 ALA A O 1
ATOM 673 N N . GLN A 1 85 ? -16.082 -0.578 10.291 1.00 76.38 85 GLN A N 1
ATOM 674 C CA . GLN A 1 85 ? -16.203 -1.970 9.857 1.00 76.38 85 GLN A CA 1
ATOM 675 C C . GLN A 1 85 ? -17.374 -2.173 8.887 1.00 76.38 85 GLN A C 1
ATOM 677 O O . GLN A 1 85 ? -17.289 -2.953 7.942 1.00 76.38 85 GLN A O 1
ATOM 682 N N . HIS A 1 86 ? -18.497 -1.489 9.106 1.00 85.00 86 HIS A N 1
ATOM 683 C CA . HIS A 1 86 ? -19.598 -1.547 8.154 1.00 85.00 86 HIS A CA 1
ATOM 684 C C . HIS A 1 86 ? -19.201 -0.968 6.794 1.00 85.00 86 HIS A C 1
ATOM 686 O O . HIS A 1 86 ? -19.515 -1.585 5.777 1.00 85.00 86 HIS A O 1
ATOM 692 N N . LEU A 1 87 ? -18.525 0.181 6.779 1.00 78.56 87 LEU A N 1
ATOM 693 C CA . LEU A 1 87 ? -18.054 0.818 5.555 1.00 78.56 87 LEU A CA 1
ATOM 694 C C . LEU A 1 87 ? -17.049 -0.084 4.835 1.00 78.56 87 LEU A C 1
ATOM 696 O O . LEU A 1 87 ? -17.227 -0.311 3.648 1.00 78.56 87 LEU A O 1
ATOM 700 N N . SER A 1 88 ? -16.088 -0.701 5.532 1.00 70.31 88 SER A N 1
ATOM 701 C CA . SER A 1 88 ? -15.127 -1.605 4.883 1.00 70.31 88 SER A CA 1
ATOM 702 C C . SER A 1 88 ? -15.793 -2.827 4.237 1.00 70.31 88 SER A C 1
ATOM 704 O O . SER A 1 88 ? -15.453 -3.190 3.113 1.00 70.31 88 SER A O 1
ATOM 706 N N . VAL A 1 89 ? -16.795 -3.420 4.898 1.00 75.69 89 VAL A N 1
ATOM 707 C CA . VAL A 1 89 ? -17.463 -4.643 4.417 1.00 75.69 89 VAL A CA 1
ATOM 708 C C . VAL A 1 89 ? -18.537 -4.367 3.363 1.00 75.69 89 VAL A C 1
ATOM 710 O O . VAL A 1 89 ? -18.665 -5.118 2.402 1.00 75.69 89 VAL A O 1
ATOM 713 N N . ARG A 1 90 ? -19.373 -3.341 3.559 1.00 77.62 90 ARG A N 1
ATOM 714 C CA . ARG A 1 90 ? -20.550 -3.080 2.705 1.00 77.62 90 ARG A CA 1
ATOM 715 C C . ARG A 1 90 ? -20.316 -1.994 1.665 1.00 77.62 90 ARG A C 1
ATOM 717 O O . ARG A 1 90 ? -21.055 -1.945 0.687 1.00 77.62 90 ARG A O 1
ATOM 724 N N . HIS A 1 91 ? -19.317 -1.145 1.874 1.00 79.88 91 HIS A N 1
ATOM 725 C CA . HIS A 1 91 ? -18.996 -0.017 1.007 1.00 79.88 91 HIS A CA 1
ATOM 726 C C . HIS A 1 91 ? -17.476 0.062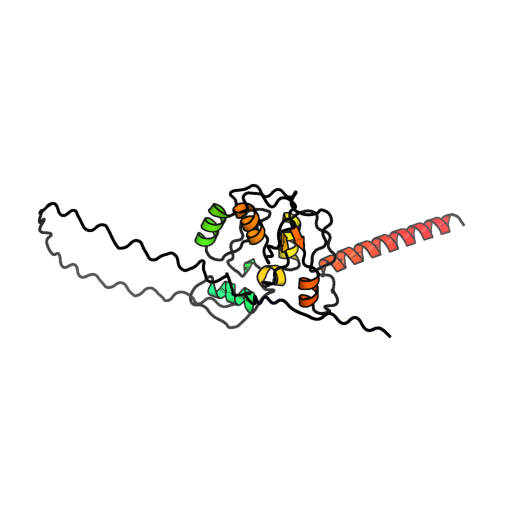 0.780 1.00 79.88 91 HIS A C 1
ATOM 728 O O . HIS A 1 91 ? -16.859 1.071 1.117 1.00 79.88 91 HIS A O 1
ATOM 734 N N . PRO A 1 92 ? -16.855 -0.987 0.208 1.00 65.56 92 PRO A N 1
ATOM 735 C CA . PRO A 1 92 ? -15.397 -1.093 0.071 1.00 65.56 92 PRO A CA 1
ATOM 736 C C . PRO A 1 92 ? -14.758 0.072 -0.704 1.00 65.56 92 PRO A C 1
ATOM 738 O O . PRO A 1 92 ? -13.594 0.397 -0.488 1.00 65.56 92 PRO A O 1
ATOM 741 N N . ASN A 1 93 ? -15.547 0.736 -1.553 1.00 68.62 93 ASN A N 1
ATOM 742 C CA . ASN A 1 93 ? -15.132 1.875 -2.370 1.00 68.62 93 ASN A CA 1
ATOM 743 C C . ASN A 1 93 ? -15.474 3.240 -1.740 1.00 68.62 93 ASN A C 1
ATOM 745 O O . ASN A 1 93 ? -15.230 4.276 -2.354 1.00 68.62 93 ASN A O 1
ATOM 749 N N . ALA A 1 94 ? -16.045 3.278 -0.529 1.00 69.56 94 ALA A N 1
ATOM 750 C CA . ALA A 1 94 ? -16.328 4.528 0.178 1.00 69.56 94 ALA A CA 1
ATOM 751 C C . ALA A 1 94 ? -15.025 5.317 0.420 1.00 69.56 94 ALA A C 1
ATOM 753 O O . ALA A 1 94 ? -14.061 4.698 0.855 1.00 69.56 94 ALA A O 1
ATOM 754 N N . PRO A 1 95 ? -14.948 6.648 0.220 1.00 63.16 95 PRO A N 1
ATOM 755 C CA . PRO A 1 95 ? -13.791 7.510 0.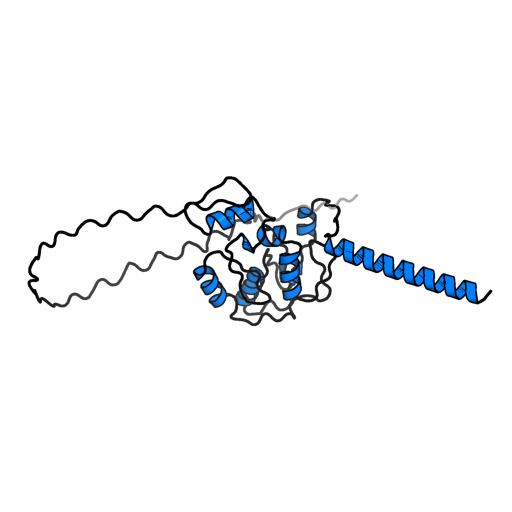518 1.00 63.16 95 PRO A CA 1
ATOM 756 C C . PRO A 1 95 ? -13.280 7.345 1.960 1.00 63.16 95 PRO A C 1
ATOM 758 O O . PRO A 1 95 ? -14.087 7.127 2.862 1.00 63.16 95 PRO A O 1
ATOM 761 N N . MET A 1 96 ? -11.958 7.434 2.197 1.00 59.50 96 MET A N 1
ATOM 762 C CA . MET A 1 96 ? -11.368 7.230 3.541 1.00 59.50 96 MET A CA 1
ATOM 763 C C . MET A 1 96 ? -11.889 8.283 4.499 1.00 59.50 96 MET A C 1
ATOM 765 O O . MET A 1 96 ? -12.090 7.978 5.655 1.00 59.50 96 MET A O 1
ATOM 769 N N . GLU A 1 97 ? -12.168 9.482 4.003 1.00 59.38 97 GLU A N 1
ATOM 770 C CA . GLU A 1 97 ? -12.694 10.613 4.768 1.00 59.38 97 GLU A CA 1
ATOM 771 C C . GLU A 1 97 ? -14.032 10.308 5.450 1.00 59.38 97 GLU A C 1
ATOM 773 O O . GLU A 1 97 ? -14.351 10.894 6.477 1.00 59.38 97 GLU A O 1
ATOM 778 N N . VAL A 1 98 ? -14.807 9.362 4.911 1.00 59.78 98 VAL A N 1
ATOM 779 C CA . VAL A 1 98 ? -16.080 8.927 5.505 1.00 59.78 98 VAL A CA 1
ATOM 780 C C . VAL A 1 98 ? -15.867 7.915 6.631 1.00 59.78 98 VAL A C 1
ATOM 782 O O . VAL A 1 98 ? -16.739 7.689 7.472 1.00 59.78 98 VAL A O 1
ATOM 785 N N . VAL A 1 99 ? -14.705 7.273 6.644 1.00 62.09 99 VAL A N 1
ATOM 786 C CA . VAL A 1 99 ? -14.346 6.258 7.614 1.00 62.09 99 VAL A CA 1
ATOM 787 C C . VAL A 1 99 ? -13.385 6.910 8.598 1.00 62.09 99 VAL A C 1
ATOM 789 O O . VAL A 1 99 ? -12.265 7.214 8.221 1.00 62.09 99 VAL A O 1
ATOM 792 N N . ASN A 1 100 ? -13.790 7.134 9.853 1.00 67.75 100 ASN A N 1
ATOM 793 C CA . ASN A 1 100 ? -12.945 7.726 10.910 1.00 67.75 100 ASN A CA 1
ATOM 794 C C . ASN A 1 100 ? -11.753 6.814 11.302 1.00 67.75 100 ASN A C 1
ATOM 796 O O . ASN A 1 100 ? -11.589 6.425 12.458 1.00 67.75 100 ASN A O 1
ATOM 800 N N . TYR A 1 101 ? -10.937 6.415 10.330 1.00 74.44 101 TYR A N 1
ATOM 801 C CA . TYR A 1 101 ? -9.698 5.689 10.486 1.00 74.44 101 TYR A CA 1
ATOM 802 C C . TYR A 1 101 ? -8.561 6.688 10.605 1.00 74.44 101 TYR A C 1
ATOM 804 O O . TYR A 1 101 ? -8.354 7.540 9.743 1.00 74.44 101 TYR A O 1
ATOM 812 N N . VAL A 1 102 ? -7.770 6.513 11.651 1.00 82.06 102 VAL A N 1
ATOM 813 C CA . VAL A 1 102 ? -6.474 7.155 11.777 1.00 82.06 102 VAL A CA 1
ATOM 814 C C . VAL A 1 102 ? -5.438 6.206 11.185 1.00 82.06 102 VAL A C 1
ATOM 816 O O . VAL A 1 102 ? -5.352 5.036 11.569 1.00 82.06 102 VAL A O 1
ATOM 819 N N . ILE A 1 103 ? -4.679 6.705 10.214 1.00 83.25 103 ILE A N 1
ATOM 820 C CA . ILE A 1 103 ? -3.591 5.972 9.562 1.00 83.25 103 ILE A CA 1
ATOM 821 C C . ILE A 1 103 ? -2.297 6.273 10.320 1.00 83.25 103 ILE A C 1
ATOM 823 O O . ILE A 1 103 ? -2.090 7.400 10.785 1.00 83.25 103 ILE A O 1
ATOM 827 N N . CYS A 1 104 ? -1.429 5.273 10.462 1.00 88.44 104 CYS A N 1
ATOM 828 C CA . CYS A 1 104 ? -0.085 5.504 10.970 1.00 88.44 104 CYS A CA 1
ATOM 829 C C . CYS A 1 104 ? 0.648 6.552 10.114 1.00 88.44 104 CYS A C 1
ATOM 831 O O . CYS A 1 104 ? 0.561 6.550 8.888 1.00 88.44 104 CYS A O 1
ATOM 833 N N . LYS A 1 105 ? 1.361 7.473 10.775 1.00 85.56 105 LYS A N 1
ATOM 834 C CA . LYS A 1 105 ? 2.084 8.570 10.112 1.00 85.56 105 LYS A CA 1
ATOM 835 C C . LYS A 1 105 ? 3.362 8.111 9.413 1.00 85.56 105 LYS A C 1
ATOM 837 O O . LYS A 1 105 ? 3.925 8.873 8.633 1.00 85.56 105 LYS A O 1
ATOM 842 N N . ASP A 1 106 ? 3.830 6.908 9.720 1.00 87.56 106 ASP A N 1
ATOM 843 C CA . ASP A 1 106 ? 5.026 6.351 9.113 1.00 87.56 106 ASP A CA 1
ATOM 844 C C . ASP A 1 106 ? 4.825 6.131 7.602 1.00 87.56 106 ASP A C 1
ATOM 846 O O . ASP A 1 106 ? 3.764 5.705 7.128 1.00 87.56 106 ASP A O 1
ATOM 850 N N . ILE A 1 107 ? 5.849 6.474 6.819 1.00 85.56 107 ILE A N 1
ATOM 851 C CA . ILE A 1 107 ? 5.750 6.517 5.362 1.00 85.56 107 ILE A CA 1
ATOM 852 C C . ILE A 1 107 ? 5.619 5.123 4.736 1.00 85.56 107 ILE A C 1
ATOM 854 O O . ILE A 1 107 ? 4.934 4.998 3.720 1.00 85.56 107 ILE A O 1
ATOM 858 N N . VAL A 1 108 ? 6.159 4.074 5.359 1.00 86.75 108 VAL A N 1
ATOM 859 C CA . VAL A 1 108 ? 6.057 2.692 4.859 1.00 86.75 108 VAL A CA 1
ATOM 860 C C . VAL A 1 108 ? 4.944 1.897 5.542 1.00 86.75 108 VAL A C 1
ATOM 862 O O . VAL A 1 108 ? 4.528 0.862 5.031 1.00 86.75 108 VAL A O 1
ATOM 865 N N . CYS A 1 109 ? 4.399 2.388 6.655 1.00 88.94 109 CYS A N 1
ATOM 866 C CA . CYS A 1 109 ? 3.356 1.691 7.400 1.00 88.94 109 CYS A CA 1
ATOM 867 C C . CYS A 1 109 ? 1.948 1.889 6.826 1.00 88.94 109 CYS A C 1
ATOM 869 O O . CYS A 1 109 ? 1.482 3.021 6.670 1.00 88.94 109 CYS A O 1
ATOM 871 N N . ASP A 1 110 ? 1.241 0.783 6.580 1.00 89.62 110 ASP A N 1
ATOM 872 C CA . ASP A 1 110 ? -0.158 0.742 6.133 1.00 89.62 110 ASP A CA 1
ATOM 873 C C . ASP A 1 110 ? -1.163 0.466 7.272 1.00 89.62 110 ASP A C 1
ATOM 875 O O . ASP A 1 110 ? -2.352 0.227 7.017 1.00 89.62 110 ASP A O 1
ATOM 879 N N . TYR A 1 111 ? -0.700 0.494 8.528 1.00 90.12 111 TYR A N 1
ATOM 880 C CA . TYR A 1 111 ? -1.552 0.290 9.695 1.00 90.12 111 TYR A CA 1
ATOM 881 C C . TYR A 1 111 ? -2.589 1.406 9.817 1.00 90.12 111 TYR A C 1
ATOM 883 O O . TYR A 1 111 ? -2.284 2.600 9.727 1.00 90.12 111 TYR A O 1
ATOM 891 N N . ARG A 1 112 ? -3.833 1.005 10.069 1.00 87.12 112 ARG A N 1
ATOM 892 C CA . ARG A 1 112 ? -4.965 1.910 10.256 1.00 87.12 112 ARG A CA 1
ATOM 893 C C . ARG A 1 112 ? -5.885 1.370 11.333 1.00 87.12 112 ARG A C 1
ATOM 895 O O . ARG A 1 112 ? -6.110 0.166 11.426 1.00 87.12 112 ARG A O 1
ATOM 902 N N . THR A 1 113 ? -6.454 2.266 12.121 1.00 86.12 113 THR A N 1
ATOM 903 C CA . THR A 1 113 ? -7.407 1.902 13.169 1.00 86.12 113 THR A CA 1
ATOM 904 C C . THR A 1 113 ? -8.339 3.065 13.459 1.00 86.12 113 THR A C 1
ATOM 906 O O . THR A 1 113 ? -7.986 4.222 13.257 1.00 86.12 113 THR A O 1
ATOM 909 N N . SER A 1 114 ? -9.556 2.770 13.906 1.00 82.12 114 SER A N 1
ATOM 910 C CA . SER A 1 114 ? -10.483 3.789 14.408 1.00 82.12 114 SER A CA 1
ATOM 911 C C . SER A 1 114 ? -10.240 4.114 15.887 1.00 82.12 114 SER A C 1
ATOM 913 O O . SER A 1 114 ? -10.893 4.996 16.432 1.00 82.12 114 SER A O 1
ATOM 915 N N . ASP A 1 115 ? -9.345 3.380 16.560 1.00 84.81 115 ASP A N 1
ATOM 916 C CA . ASP A 1 115 ? -9.011 3.578 17.972 1.00 84.81 115 ASP A CA 1
ATOM 917 C C . ASP A 1 115 ? -7.636 4.242 18.130 1.00 84.81 115 ASP A C 1
ATOM 919 O O . ASP A 1 115 ? -6.587 3.651 17.857 1.00 84.81 115 ASP A O 1
ATOM 923 N N . ALA A 1 116 ? -7.636 5.471 18.647 1.00 85.56 116 ALA A N 1
ATOM 924 C CA . ALA A 1 116 ? -6.420 6.226 18.928 1.00 85.56 116 ALA A CA 1
ATOM 925 C C . ALA A 1 116 ? -5.474 5.507 19.910 1.00 85.56 116 ALA A C 1
ATOM 927 O O . ALA A 1 116 ? -4.254 5.641 19.787 1.00 85.56 116 ALA A O 1
ATOM 928 N N . LYS A 1 117 ? -5.997 4.716 20.861 1.00 88.44 117 LYS A N 1
ATOM 929 C CA . LYS A 1 117 ? -5.161 3.935 21.790 1.00 88.44 117 LYS A CA 1
ATOM 930 C C . LYS A 1 117 ? -4.448 2.800 21.068 1.00 88.44 117 LYS A C 1
ATOM 932 O O . LYS A 1 117 ? -3.254 2.603 21.288 1.00 88.44 117 LYS A O 1
ATOM 937 N N . ALA A 1 118 ? -5.152 2.098 20.181 1.00 88.94 118 ALA A N 1
ATOM 938 C CA . ALA A 1 118 ? -4.559 1.065 19.341 1.00 88.94 118 ALA A CA 1
ATOM 939 C C . ALA A 1 118 ? -3.473 1.642 18.418 1.00 88.94 118 ALA A C 1
ATOM 941 O O . ALA A 1 118 ? -2.442 1.003 18.221 1.00 88.94 118 ALA A O 1
ATOM 942 N N . LEU A 1 119 ? -3.655 2.864 17.903 1.00 89.81 119 LEU A N 1
ATOM 943 C CA . LEU A 1 119 ? -2.620 3.538 17.114 1.00 89.81 119 LEU A CA 1
ATOM 944 C C . LEU A 1 119 ? -1.394 3.900 17.956 1.00 89.81 119 LEU A C 1
ATOM 946 O O . LEU A 1 119 ? -0.266 3.643 17.545 1.00 89.81 119 LEU A O 1
ATOM 950 N N . ALA A 1 120 ? -1.599 4.467 19.146 1.00 88.75 120 ALA A N 1
ATOM 951 C CA . ALA A 1 120 ? -0.501 4.789 20.054 1.00 88.75 120 ALA A CA 1
ATOM 952 C C . ALA A 1 120 ? 0.288 3.533 20.462 1.00 88.75 120 ALA A C 1
ATOM 954 O O . ALA A 1 120 ? 1.515 3.568 20.551 1.00 88.75 120 ALA A O 1
ATOM 955 N N . HIS A 1 121 ? -0.413 2.418 20.678 1.00 88.50 121 HIS A N 1
ATOM 956 C CA . HIS A 1 121 ? 0.202 1.130 20.968 1.00 88.50 121 HIS A CA 1
ATOM 957 C C . HIS A 1 121 ? 1.023 0.603 19.784 1.00 88.50 121 HIS A C 1
ATOM 959 O O . HIS A 1 121 ? 2.193 0.273 19.968 1.00 88.50 121 HIS A O 1
ATOM 965 N N . HIS A 1 122 ? 0.448 0.604 18.578 1.00 88.56 122 HIS A N 1
ATOM 966 C CA . HIS A 1 122 ? 1.148 0.241 17.346 1.00 88.56 122 HIS A CA 1
ATOM 967 C C . HIS A 1 122 ? 2.430 1.063 17.159 1.00 88.56 122 HIS A C 1
ATOM 969 O O . HIS A 1 122 ? 3.507 0.493 17.002 1.00 88.56 122 HIS A O 1
ATOM 975 N N . ASN A 1 123 ? 2.344 2.391 17.294 1.00 86.88 123 ASN A N 1
ATOM 976 C CA . ASN A 1 123 ? 3.498 3.274 17.123 1.00 86.88 123 ASN A CA 1
ATOM 977 C C . ASN A 1 123 ? 4.654 2.942 18.075 1.00 86.88 123 ASN A C 1
ATOM 979 O O . ASN A 1 123 ? 5.816 3.107 17.718 1.00 86.88 123 ASN A O 1
ATOM 983 N N . LYS A 1 124 ? 4.342 2.469 19.287 1.00 84.12 124 LYS A N 1
ATOM 984 C CA . LYS A 1 124 ? 5.346 2.099 20.288 1.00 84.12 124 LYS A CA 1
ATOM 985 C C . LYS A 1 124 ? 6.047 0.773 19.970 1.00 84.12 124 LYS A C 1
ATOM 987 O O . LYS A 1 124 ? 7.195 0.603 20.367 1.00 84.12 124 LYS A O 1
ATOM 992 N N . LEU A 1 125 ? 5.356 -0.168 19.329 1.00 80.88 125 LEU A N 1
ATOM 993 C CA . LEU A 1 125 ? 5.857 -1.531 19.119 1.00 80.88 125 LEU A CA 1
ATOM 994 C C . LEU A 1 125 ? 6.450 -1.755 17.729 1.00 80.88 125 LEU A C 1
ATOM 996 O O . LEU A 1 125 ? 7.415 -2.500 17.590 1.00 80.88 125 LEU A O 1
ATOM 1000 N N . SER A 1 126 ? 5.872 -1.132 16.704 1.00 77.06 126 SER A N 1
ATOM 1001 C CA . SER A 1 126 ? 6.154 -1.477 15.308 1.00 77.06 126 SER A CA 1
ATOM 1002 C C . SER A 1 126 ? 7.202 -0.576 14.646 1.00 77.06 126 SER A C 1
ATOM 1004 O O . SER A 1 126 ? 7.740 -0.954 13.611 1.00 77.06 126 SER A O 1
ATOM 1006 N N . HIS A 1 127 ? 7.532 0.576 15.243 1.00 77.69 127 HIS A N 1
ATOM 1007 C CA . HIS A 1 127 ? 8.473 1.564 14.683 1.00 77.69 127 HIS A CA 1
ATOM 1008 C C . HIS A 1 127 ? 9.769 1.718 15.492 1.00 77.69 127 HIS A C 1
ATOM 1010 O O . HIS A 1 127 ? 10.385 2.779 15.494 1.00 77.69 127 HIS A O 1
ATOM 1016 N N . SER A 1 128 ? 10.196 0.673 16.205 1.00 66.81 128 SER A N 1
ATOM 1017 C CA . SER A 1 128 ? 11.467 0.680 16.944 1.00 66.81 128 SER A CA 1
ATOM 1018 C C . SER A 1 128 ? 12.702 0.472 16.056 1.00 66.81 128 SER A C 1
ATOM 1020 O O . SER A 1 128 ? 13.809 0.786 16.486 1.00 66.81 128 SER A O 1
ATOM 1022 N N . VAL A 1 129 ? 12.528 -0.029 14.829 1.00 64.56 129 VAL A N 1
ATOM 1023 C CA . VAL A 1 129 ? 13.601 -0.287 13.857 1.00 64.56 129 VAL A CA 1
ATOM 1024 C C . VAL A 1 129 ? 13.341 0.537 12.597 1.00 64.56 129 VAL A C 1
ATOM 1026 O O . VAL A 1 129 ? 12.215 0.565 12.100 1.00 64.56 129 VAL A O 1
ATOM 1029 N N . SER A 1 130 ? 14.379 1.204 12.079 1.00 65.56 130 SER A N 1
ATOM 1030 C CA . SER A 1 130 ? 14.316 1.861 10.768 1.00 65.56 130 SER A CA 1
ATOM 10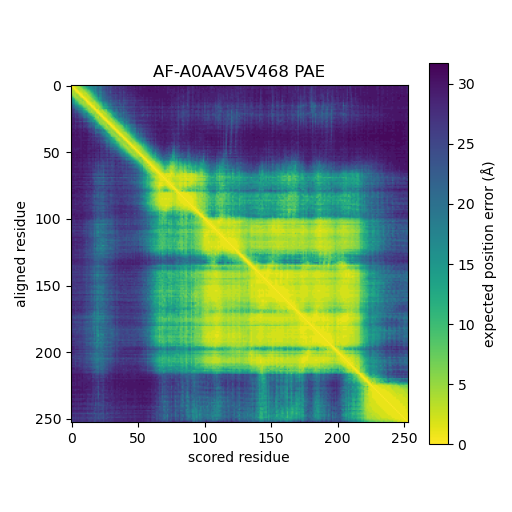31 C C . SER A 1 130 ? 14.133 0.794 9.700 1.00 65.56 130 SER A C 1
ATOM 1033 O O . SER A 1 130 ? 15.009 -0.044 9.484 1.00 65.56 130 SER A O 1
ATOM 1035 N N . VAL A 1 131 ? 12.973 0.794 9.056 1.00 66.06 131 VAL A N 1
ATOM 1036 C CA . VAL A 1 131 ? 12.729 -0.055 7.898 1.00 66.06 131 VAL A CA 1
ATOM 1037 C C . VAL A 1 131 ? 13.242 0.699 6.687 1.00 66.06 131 VAL A C 1
ATOM 1039 O O . VAL A 1 131 ? 12.556 1.555 6.129 1.00 66.06 131 VAL A O 1
ATOM 1042 N N . ASP A 1 132 ? 14.473 0.405 6.295 1.00 64.44 132 ASP A N 1
ATOM 1043 C CA . ASP A 1 132 ? 15.052 1.040 5.123 1.00 64.44 132 ASP A CA 1
ATOM 1044 C C . ASP A 1 132 ? 14.368 0.518 3.850 1.00 64.44 132 ASP A C 1
ATOM 1046 O O . ASP A 1 132 ? 14.113 -0.680 3.688 1.00 64.44 132 ASP A O 1
ATOM 1050 N N . ASN A 1 133 ? 14.123 1.421 2.895 1.00 62.22 133 ASN A N 1
ATOM 1051 C CA . ASN A 1 133 ? 13.562 1.096 1.575 1.00 62.22 133 ASN A CA 1
ATOM 1052 C C . ASN A 1 133 ? 14.389 0.052 0.792 1.00 62.22 133 ASN A C 1
ATOM 1054 O O . ASN A 1 133 ? 13.910 -0.462 -0.213 1.00 62.22 133 ASN A O 1
ATOM 1058 N N . ALA A 1 134 ? 15.605 -0.273 1.251 1.00 59.50 134 ALA A N 1
ATOM 1059 C CA . ALA A 1 134 ? 16.483 -1.301 0.694 1.00 59.50 134 ALA A CA 1
ATOM 1060 C C . ALA A 1 134 ? 15.872 -2.715 0.707 1.00 59.50 134 ALA A C 1
ATOM 1062 O O . ALA A 1 134 ? 16.298 -3.571 -0.059 1.00 59.50 134 ALA A O 1
ATOM 1063 N N . ARG A 1 135 ? 14.852 -2.955 1.542 1.00 76.06 135 ARG A N 1
ATOM 1064 C CA . ARG A 1 135 ? 14.139 -4.241 1.648 1.00 76.06 135 ARG A CA 1
ATOM 1065 C C . ARG A 1 135 ? 12.989 -4.402 0.640 1.00 76.06 135 ARG A C 1
ATOM 1067 O O . ARG A 1 135 ? 12.149 -5.288 0.791 1.00 76.06 135 ARG A O 1
ATOM 1074 N N . PHE A 1 136 ? 12.929 -3.540 -0.375 1.00 85.31 136 PHE A N 1
ATOM 1075 C CA . PHE A 1 136 ? 11.984 -3.622 -1.485 1.00 85.31 136 PHE A CA 1
ATOM 1076 C C . PHE A 1 136 ? 12.752 -3.797 -2.798 1.00 85.31 136 PHE A C 1
ATOM 1078 O O . PHE A 1 136 ? 13.599 -2.951 -3.101 1.00 85.31 136 PHE A O 1
ATOM 1085 N N . PRO A 1 137 ? 12.468 -4.832 -3.606 1.00 82.75 137 PRO A N 1
ATOM 1086 C CA . PRO A 1 137 ? 13.130 -4.980 -4.891 1.00 82.75 137 PRO A CA 1
ATOM 1087 C C . PRO A 1 137 ? 12.759 -3.801 -5.798 1.00 82.75 137 PRO A C 1
ATOM 1089 O O . PRO A 1 137 ? 11.585 -3.446 -5.947 1.00 82.75 137 PRO A 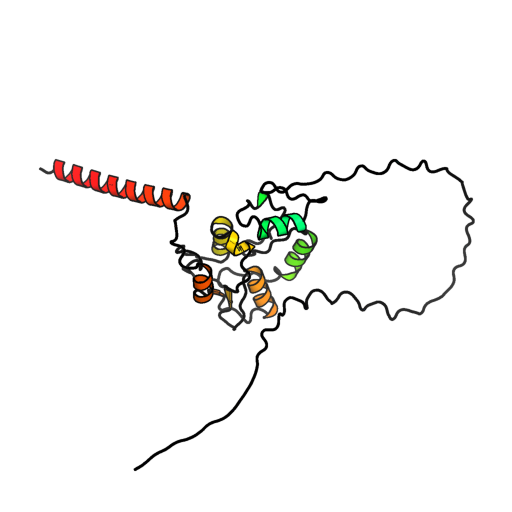O 1
ATOM 1092 N N . SER A 1 138 ? 13.755 -3.166 -6.411 1.00 79.56 138 SER A N 1
ATOM 1093 C CA . SER A 1 138 ? 13.492 -2.129 -7.407 1.00 79.56 138 SER A CA 1
ATOM 1094 C C . SER A 1 138 ? 12.787 -2.736 -8.626 1.00 79.56 138 SER A C 1
ATOM 1096 O O . SER A 1 138 ? 12.947 -3.916 -8.928 1.00 79.56 138 SER A O 1
ATOM 1098 N N . ASN A 1 139 ? 11.991 -1.931 -9.333 1.00 85.88 139 ASN A N 1
ATOM 1099 C CA . ASN A 1 139 ? 11.212 -2.366 -10.498 1.00 85.88 139 ASN A CA 1
ATOM 1100 C C . ASN A 1 139 ? 10.158 -3.453 -10.228 1.00 85.88 139 ASN A C 1
ATOM 1102 O O . ASN A 1 139 ? 9.771 -4.185 -11.142 1.00 85.88 139 ASN A O 1
ATOM 1106 N N . THR A 1 140 ? 9.647 -3.546 -9.004 1.00 90.00 140 THR A N 1
ATOM 1107 C CA . THR A 1 140 ? 8.610 -4.530 -8.691 1.00 90.00 140 THR A CA 1
ATOM 1108 C C . THR A 1 140 ? 7.261 -4.083 -9.243 1.00 90.00 140 THR A C 1
ATOM 1110 O O . THR A 1 140 ? 6.861 -2.936 -9.053 1.00 90.00 140 THR A O 1
ATOM 1113 N N . ARG A 1 141 ? 6.538 -4.967 -9.935 1.00 93.38 141 ARG A N 1
ATOM 1114 C CA . ARG A 1 141 ? 5.184 -4.661 -10.411 1.00 93.38 141 ARG A CA 1
ATOM 1115 C C . ARG A 1 141 ? 4.189 -4.741 -9.258 1.00 93.38 141 ARG A C 1
ATOM 1117 O O . ARG A 1 141 ? 4.352 -5.536 -8.338 1.00 93.38 141 ARG A O 1
ATOM 1124 N N . CYS A 1 142 ? 3.155 -3.912 -9.297 1.00 93.25 142 CYS A N 1
ATOM 1125 C CA . CYS A 1 142 ? 2.025 -4.083 -8.398 1.00 93.25 142 CYS A CA 1
ATOM 1126 C C . CYS A 1 142 ? 1.395 -5.468 -8.636 1.00 93.25 142 CYS A C 1
ATOM 1128 O O . CYS A 1 142 ? 1.181 -5.843 -9.786 1.00 93.25 142 CYS A O 1
ATOM 1130 N N . PRO A 1 143 ? 1.043 -6.228 -7.590 1.00 91.81 143 PRO A N 1
ATOM 1131 C CA . PRO A 1 143 ? 0.391 -7.521 -7.782 1.00 91.81 143 PRO A CA 1
ATOM 1132 C C . PRO A 1 143 ? -1.049 -7.401 -8.312 1.00 91.81 143 PRO A C 1
ATOM 1134 O O . PRO A 1 143 ? -1.636 -8.394 -8.716 1.00 91.81 143 PRO A O 1
ATOM 1137 N N . TYR A 1 144 ? -1.616 -6.191 -8.340 1.00 89.62 144 TYR A N 1
ATOM 1138 C CA . TYR A 1 144 ? -2.962 -5.932 -8.855 1.00 89.62 144 TYR A CA 1
ATOM 1139 C C . TYR A 1 144 ? -2.980 -5.165 -10.175 1.00 89.62 144 TYR A C 1
ATOM 1141 O O . TYR A 1 144 ? -4.050 -5.018 -10.755 1.00 89.62 144 TYR A O 1
ATOM 1149 N N . CYS A 1 145 ? -1.844 -4.646 -10.654 1.00 90.00 145 CYS A N 1
ATOM 1150 C CA . CYS A 1 145 ? -1.790 -3.905 -11.912 1.00 90.00 145 CYS A CA 1
ATOM 1151 C C . CYS A 1 145 ? -0.397 -3.857 -12.538 1.00 90.00 145 CYS A C 1
ATOM 1153 O O . CYS A 1 145 ? 0.605 -4.236 -11.946 1.00 90.00 145 CYS A O 1
ATOM 1155 N N . THR A 1 146 ? -0.295 -3.302 -13.743 1.00 90.31 146 THR A N 1
ATOM 1156 C CA . THR A 1 146 ? 0.977 -3.229 -14.474 1.00 90.31 146 THR A CA 1
ATOM 1157 C C . THR A 1 146 ? 1.908 -2.102 -14.008 1.00 90.31 146 THR A C 1
ATOM 1159 O O . THR A 1 146 ? 2.950 -1.890 -14.630 1.00 90.31 146 THR A O 1
ATOM 1162 N N . LEU A 1 147 ? 1.556 -1.345 -12.959 1.00 93.19 147 LEU A N 1
ATOM 1163 C CA . LEU A 1 147 ? 2.386 -0.240 -12.478 1.00 93.19 147 LEU A CA 1
ATOM 1164 C C . LEU A 1 147 ? 3.668 -0.767 -11.826 1.00 93.19 147 LEU A C 1
ATOM 1166 O O . LEU A 1 147 ? 3.624 -1.606 -10.930 1.00 93.19 147 LEU A O 1
ATOM 1170 N N . THR A 1 148 ? 4.803 -0.209 -12.235 1.00 93.75 148 THR A N 1
ATOM 1171 C CA . THR A 1 148 ? 6.107 -0.473 -11.621 1.00 93.75 148 THR A CA 1
ATOM 1172 C C . THR A 1 148 ? 6.335 0.411 -10.395 1.00 93.75 148 THR A C 1
ATOM 1174 O O . THR A 1 148 ? 6.092 1.622 -10.419 1.00 93.75 148 THR A O 1
ATOM 1177 N N . LEU A 1 149 ? 6.843 -0.204 -9.333 1.00 92.69 149 LEU A N 1
ATOM 1178 C CA . LEU A 1 149 ? 7.085 0.380 -8.023 1.00 92.69 149 LEU A CA 1
ATOM 1179 C C . LEU A 1 149 ? 8.574 0.294 -7.673 1.00 92.69 149 LEU A C 1
ATOM 1181 O O . LEU A 1 149 ? 9.270 -0.666 -8.008 1.00 92.69 149 LEU A O 1
ATOM 1185 N N . TRP A 1 150 ? 9.055 1.314 -6.973 1.00 90.81 150 TRP A N 1
ATOM 1186 C CA . TRP A 1 150 ? 10.468 1.524 -6.668 1.00 90.81 150 TRP A CA 1
ATOM 1187 C C . TRP A 1 150 ? 10.795 1.328 -5.188 1.00 90.81 150 TRP A C 1
ATOM 1189 O O . TRP A 1 150 ? 11.952 1.111 -4.850 1.00 90.81 150 TRP A O 1
ATOM 1199 N N . ASN A 1 151 ? 9.803 1.449 -4.303 1.00 90.44 151 ASN A N 1
ATOM 1200 C CA . ASN A 1 151 ? 9.963 1.289 -2.858 1.00 90.44 151 ASN A CA 1
ATOM 1201 C C . ASN A 1 151 ? 8.617 1.013 -2.160 1.00 90.44 151 ASN A C 1
ATOM 1203 O O . ASN A 1 151 ? 7.543 1.204 -2.740 1.00 90.44 151 ASN A O 1
ATOM 1207 N N . LEU A 1 152 ? 8.684 0.612 -0.884 1.00 89.06 152 LEU A N 1
ATOM 1208 C CA . LEU A 1 152 ? 7.514 0.319 -0.045 1.00 89.06 152 LEU A CA 1
ATOM 1209 C C . LEU A 1 152 ? 6.580 1.517 0.132 1.00 89.06 152 LEU A C 1
ATOM 1211 O O . LEU A 1 152 ? 5.364 1.344 0.129 1.00 89.06 152 LEU A O 1
ATOM 1215 N N . ALA A 1 153 ? 7.121 2.729 0.269 1.00 89.50 153 ALA A N 1
ATOM 1216 C CA . ALA A 1 153 ? 6.308 3.934 0.412 1.00 89.50 153 ALA A CA 1
ATOM 1217 C C . ALA A 1 153 ? 5.435 4.171 -0.831 1.00 89.50 153 ALA A C 1
ATOM 1219 O O . ALA A 1 153 ? 4.240 4.452 -0.721 1.00 89.50 153 ALA A O 1
ATOM 1220 N N . GLN A 1 154 ? 6.014 4.004 -2.021 1.00 91.88 154 GLN A N 1
ATOM 1221 C CA . GLN A 1 154 ? 5.282 4.103 -3.276 1.00 91.88 154 GLN A CA 1
ATOM 1222 C C . GLN A 1 154 ? 4.263 2.973 -3.411 1.00 91.88 154 GLN A C 1
ATOM 1224 O O . GLN A 1 154 ? 3.137 3.247 -3.818 1.00 91.88 154 GLN A O 1
ATOM 1229 N N . PHE A 1 155 ? 4.620 1.738 -3.042 1.00 91.94 155 PHE A N 1
ATOM 1230 C CA . PHE A 1 155 ? 3.670 0.624 -3.012 1.00 91.94 155 PHE A CA 1
ATOM 1231 C C . PHE A 1 155 ? 2.475 0.942 -2.107 1.00 91.94 155 PHE A C 1
ATOM 1233 O O . PHE A 1 155 ? 1.337 0.868 -2.562 1.00 91.94 155 PHE A O 1
ATOM 1240 N N . LYS A 1 156 ? 2.717 1.384 -0.867 1.00 90.50 156 LYS A N 1
ATOM 1241 C CA . LYS A 1 156 ? 1.662 1.773 0.077 1.00 90.50 156 LYS A CA 1
ATOM 1242 C C . LYS A 1 156 ? 0.726 2.815 -0.524 1.00 90.50 156 LYS A C 1
ATOM 1244 O O . LYS A 1 156 ? -0.488 2.623 -0.522 1.00 90.50 156 LYS A O 1
ATOM 1249 N N . ASN A 1 157 ? 1.284 3.919 -1.016 1.00 89.75 157 ASN A N 1
ATOM 1250 C CA . ASN A 1 157 ? 0.487 5.022 -1.545 1.00 89.75 157 ASN A CA 1
ATOM 1251 C C . ASN A 1 157 ? -0.297 4.579 -2.785 1.00 89.75 157 ASN A C 1
ATOM 1253 O O . ASN A 1 157 ? -1.497 4.807 -2.869 1.00 89.75 157 ASN A O 1
ATOM 1257 N N . HIS A 1 158 ? 0.345 3.839 -3.691 1.00 92.75 158 HIS A N 1
ATOM 1258 C CA . HIS A 1 158 ? -0.318 3.270 -4.859 1.00 92.75 158 HIS A CA 1
ATOM 1259 C C . HIS A 1 158 ? -1.495 2.361 -4.476 1.00 92.75 158 HIS A C 1
ATOM 1261 O O . HIS A 1 158 ? -2.583 2.499 -5.033 1.00 92.75 158 HIS A O 1
ATOM 1267 N N . MET A 1 159 ? -1.306 1.477 -3.497 1.00 90.25 159 MET A N 1
ATOM 1268 C CA . MET A 1 159 ? -2.364 0.607 -2.992 1.00 90.25 159 MET A CA 1
ATOM 1269 C C . MET A 1 159 ? -3.502 1.403 -2.344 1.00 90.25 159 MET A C 1
ATOM 1271 O O . MET A 1 159 ? -4.668 1.082 -2.541 1.00 90.25 159 MET A O 1
ATOM 1275 N N . MET A 1 160 ? -3.190 2.464 -1.601 1.00 85.25 160 MET A N 1
ATOM 1276 C CA . MET A 1 160 ? -4.199 3.337 -0.996 1.00 85.25 160 MET A CA 1
ATOM 1277 C C . MET A 1 160 ? -5.012 4.117 -2.034 1.00 85.25 160 MET A C 1
ATOM 1279 O O . MET A 1 160 ? -6.215 4.297 -1.835 1.00 85.25 160 MET A O 1
ATOM 1283 N N . ASP A 1 161 ? -4.376 4.536 -3.126 1.00 85.88 161 ASP A N 1
ATOM 1284 C CA . ASP A 1 161 ? -4.987 5.404 -4.133 1.00 85.88 161 ASP A CA 1
ATOM 1285 C C . ASP A 1 161 ? -5.712 4.628 -5.237 1.00 85.88 161 ASP A C 1
ATOM 1287 O O . ASP A 1 161 ? -6.725 5.101 -5.749 1.00 85.88 161 ASP A O 1
ATOM 1291 N N . GLN A 1 162 ? -5.181 3.475 -5.655 1.00 86.56 162 GLN A N 1
ATOM 1292 C CA . GLN A 1 162 ? -5.655 2.736 -6.837 1.00 86.56 162 GLN A CA 1
ATOM 1293 C C . GLN A 1 162 ? -6.246 1.362 -6.505 1.00 86.56 162 GLN A C 1
ATOM 1295 O O . GLN A 1 162 ? -7.125 0.903 -7.224 1.00 86.56 162 GLN A O 1
ATOM 1300 N N . HIS A 1 163 ? -5.812 0.729 -5.413 1.00 87.62 163 HIS A N 1
ATOM 1301 C CA . HIS A 1 163 ? -6.245 -0.618 -5.011 1.00 87.62 163 HIS A CA 1
ATOM 1302 C C . HIS A 1 163 ? -6.785 -0.613 -3.587 1.00 87.62 163 HIS A C 1
ATOM 1304 O O . HIS A 1 163 ? -6.381 -1.369 -2.693 1.00 87.62 163 HIS A O 1
ATOM 1310 N N . ARG A 1 164 ? -7.672 0.350 -3.344 1.00 80.44 164 ARG A N 1
ATOM 1311 C CA . ARG A 1 164 ? -8.114 0.644 -1.994 1.00 80.44 164 ARG A CA 1
ATOM 1312 C C . ARG A 1 164 ? -8.952 -0.481 -1.402 1.00 80.44 164 ARG A C 1
ATOM 1314 O O . ARG A 1 164 ? -8.878 -0.728 -0.197 1.00 80.44 164 ARG A O 1
ATOM 1321 N N . SER A 1 165 ? -9.752 -1.145 -2.225 1.00 78.12 165 SER A N 1
ATOM 1322 C CA . SER A 1 165 ? -10.597 -2.240 -1.765 1.00 78.12 165 SER A CA 1
ATOM 1323 C C . SER A 1 165 ? -9.729 -3.422 -1.320 1.00 78.12 165 SER A C 1
ATOM 1325 O O . SER A 1 165 ? -9.948 -3.998 -0.253 1.00 78.12 165 SER A O 1
ATOM 1327 N N . GLU A 1 166 ? -8.652 -3.670 -2.059 1.00 84.31 166 GLU A N 1
ATOM 1328 C CA . GLU A 1 166 ? -7.670 -4.720 -1.853 1.00 84.31 166 GLU A CA 1
ATOM 1329 C C . GLU A 1 166 ? -6.867 -4.419 -0.592 1.00 84.31 166 GLU A C 1
ATOM 1331 O O . GLU A 1 166 ? -6.841 -5.224 0.336 1.00 84.31 166 GLU A O 1
ATOM 1336 N N . ILE A 1 167 ? -6.303 -3.214 -0.470 1.00 81.50 167 ILE A N 1
ATOM 1337 C CA . ILE A 1 167 ? -5.575 -2.856 0.745 1.00 81.50 167 ILE A CA 1
ATOM 1338 C C . ILE A 1 167 ? -6.505 -2.759 1.954 1.00 81.50 167 ILE A C 1
ATOM 1340 O O . ILE A 1 167 ? -6.018 -2.880 3.059 1.00 81.50 167 ILE A O 1
ATOM 1344 N N . CYS A 1 168 ? -7.810 -2.504 1.839 1.00 75.50 168 CYS A N 1
ATOM 1345 C CA . CYS A 1 168 ? -8.688 -2.446 3.019 1.00 75.50 168 CYS A CA 1
ATOM 1346 C C . CYS A 1 168 ? -9.175 -3.829 3.444 1.00 75.50 168 CYS A C 1
ATOM 1348 O O . CYS A 1 168 ? -9.157 -4.135 4.638 1.00 75.50 168 CYS A O 1
ATOM 1350 N N . ASN A 1 169 ? -9.571 -4.662 2.487 1.00 75.25 169 ASN A N 1
ATOM 1351 C CA . ASN A 1 169 ? -10.344 -5.869 2.754 1.00 75.25 169 ASN A CA 1
ATOM 1352 C C . ASN A 1 169 ? -9.596 -7.155 2.456 1.00 75.25 169 ASN A C 1
ATOM 1354 O O . ASN A 1 169 ? -9.980 -8.196 2.992 1.00 75.25 169 ASN A O 1
ATOM 1358 N N . ASN A 1 170 ? -8.537 -7.103 1.647 1.00 78.12 170 ASN A N 1
ATOM 1359 C CA . ASN A 1 170 ? -7.784 -8.304 1.370 1.00 78.12 170 ASN A CA 1
ATOM 1360 C C . ASN A 1 170 ? -7.065 -8.754 2.649 1.00 78.12 170 ASN A C 1
ATOM 1362 O O . ASN A 1 170 ? -6.357 -7.981 3.312 1.00 78.12 170 ASN A O 1
ATOM 1366 N N . LYS A 1 171 ? -7.332 -10.009 3.010 1.00 82.00 171 LYS A N 1
ATOM 1367 C CA . LYS A 1 171 ? -6.659 -10.753 4.078 1.00 82.00 171 LYS A CA 1
ATOM 1368 C C . LYS A 1 171 ? -5.748 -11.837 3.514 1.00 82.00 171 LYS A C 1
ATOM 1370 O O . LYS A 1 171 ? -5.055 -12.495 4.283 1.00 82.00 171 LYS A O 1
ATOM 1375 N N . ASN A 1 172 ? -5.768 -12.039 2.198 1.00 88.88 172 ASN A N 1
ATOM 1376 C CA . ASN A 1 172 ? -4.917 -13.019 1.563 1.00 88.88 172 ASN A CA 1
ATOM 1377 C C . ASN A 1 172 ? -3.474 -12.526 1.625 1.00 88.88 172 ASN A C 1
ATOM 1379 O O . ASN A 1 172 ? -3.214 -11.348 1.357 1.00 88.88 172 ASN A O 1
ATOM 1383 N N . PRO A 1 173 ? -2.545 -13.400 2.021 1.00 91.75 173 PRO A N 1
ATOM 1384 C CA . PRO A 1 173 ? -1.158 -13.025 2.133 1.00 91.75 173 PRO A CA 1
ATOM 1385 C C . PRO A 1 173 ? -0.563 -12.839 0.735 1.00 91.75 173 PRO A C 1
ATOM 1387 O O . PRO A 1 173 ? -0.466 -13.790 -0.030 1.00 91.75 173 PRO A O 1
ATOM 1390 N N . ILE A 1 174 ? -0.183 -11.604 0.412 1.00 92.75 174 ILE A N 1
ATOM 1391 C CA . ILE A 1 174 ? 0.425 -11.237 -0.878 1.00 92.75 174 ILE A CA 1
ATOM 1392 C C . ILE A 1 174 ? 1.903 -10.886 -0.735 1.00 92.75 174 ILE A C 1
ATOM 1394 O O . ILE A 1 174 ? 2.618 -10.847 -1.728 1.00 92.75 174 ILE A O 1
ATOM 1398 N N . LEU A 1 175 ? 2.349 -10.577 0.484 1.00 93.12 175 LEU A N 1
ATOM 1399 C CA . LEU A 1 175 ? 3.726 -10.233 0.800 1.00 93.12 175 LEU A CA 1
ATOM 1400 C C . LEU A 1 175 ? 4.407 -11.480 1.344 1.00 93.12 175 LEU A C 1
ATOM 1402 O O . LEU A 1 175 ? 3.910 -12.090 2.292 1.00 93.12 175 LEU A O 1
ATOM 1406 N N . ILE A 1 176 ? 5.551 -11.827 0.774 1.00 94.56 176 ILE A N 1
ATOM 1407 C CA . ILE A 1 176 ? 6.378 -12.952 1.201 1.00 94.56 176 ILE A CA 1
ATOM 1408 C C . ILE A 1 176 ? 7.732 -12.394 1.632 1.00 94.56 176 ILE A C 1
ATOM 1410 O O . ILE A 1 176 ? 8.334 -11.598 0.911 1.00 94.56 176 ILE A O 1
ATOM 1414 N N . CYS A 1 177 ? 8.213 -12.797 2.804 1.00 93.62 177 CYS A N 1
ATOM 1415 C CA . CYS A 1 177 ? 9.581 -12.512 3.221 1.00 93.62 177 CYS A CA 1
ATOM 1416 C C . CYS A 1 177 ? 10.554 -13.323 2.351 1.00 93.62 177 CYS A C 1
ATOM 1418 O O . CYS A 1 177 ? 10.346 -14.510 2.138 1.00 93.62 177 CYS A O 1
ATOM 1420 N N . VAL A 1 178 ? 11.617 -12.718 1.827 1.00 92.62 178 VAL A N 1
ATOM 1421 C CA . VAL A 1 178 ? 12.557 -13.457 0.958 1.00 92.62 178 VAL A CA 1
ATOM 1422 C C . VAL A 1 178 ? 13.433 -14.418 1.768 1.00 92.62 178 VAL A C 1
ATOM 1424 O O . VAL A 1 178 ? 13.796 -15.486 1.283 1.00 92.62 178 VAL A O 1
ATOM 1427 N N . ASP A 1 179 ? 13.748 -14.066 3.015 1.00 91.75 179 ASP A N 1
ATOM 1428 C CA . ASP A 1 179 ? 14.624 -14.865 3.877 1.00 91.75 179 ASP A CA 1
ATOM 1429 C C . ASP A 1 179 ? 13.930 -16.077 4.513 1.00 91.75 179 ASP A C 1
ATOM 1431 O O . ASP A 1 179 ? 14.599 -17.001 4.975 1.00 91.75 179 ASP A O 1
ATOM 1435 N N . CYS A 1 180 ? 12.597 -16.076 4.601 1.00 92.75 180 CYS A N 1
ATOM 1436 C CA . CYS A 1 180 ? 11.851 -17.148 5.257 1.00 92.75 180 CYS A CA 1
ATOM 1437 C C . CYS A 1 180 ? 10.440 -17.312 4.686 1.00 92.75 180 CYS A C 1
ATOM 1439 O O . CYS A 1 180 ? 9.919 -16.446 4.001 1.00 92.75 180 CYS A O 1
ATOM 1441 N N . SER A 1 181 ? 9.751 -18.398 5.031 1.00 90.75 181 SER A N 1
ATOM 1442 C CA . SER A 1 181 ? 8.402 -18.686 4.519 1.00 90.75 181 SER A CA 1
ATOM 1443 C C . SER A 1 181 ? 7.276 -17.845 5.148 1.00 90.75 181 SER A C 1
ATOM 1445 O O . SER A 1 181 ? 6.106 -18.212 5.027 1.00 90.75 181 SER A O 1
ATOM 1447 N N . PHE A 1 182 ? 7.588 -16.746 5.845 1.00 94.44 182 PHE A N 1
ATOM 1448 C CA . PHE A 1 182 ? 6.571 -15.860 6.409 1.00 94.44 182 PHE A CA 1
ATOM 1449 C C . PHE A 1 182 ? 5.818 -15.137 5.290 1.00 94.44 182 PHE A C 1
ATOM 1451 O O . PHE A 1 182 ? 6.426 -14.502 4.424 1.00 94.44 182 PHE A O 1
ATOM 1458 N N . LYS A 1 183 ? 4.485 -15.210 5.336 1.00 95.56 183 LYS A N 1
ATOM 1459 C CA . LYS A 1 183 ? 3.603 -14.504 4.410 1.00 95.56 183 LYS A CA 1
ATOM 1460 C C . LYS A 1 183 ? 2.584 -13.665 5.167 1.00 95.56 183 LYS A C 1
ATOM 1462 O O . LYS A 1 183 ? 2.052 -14.107 6.186 1.00 95.56 183 LYS A O 1
ATOM 1467 N N . CYS A 1 184 ? 2.271 -12.484 4.651 1.00 93.94 184 CYS A N 1
ATOM 1468 C CA . CYS A 1 184 ? 1.282 -11.595 5.249 1.00 93.94 184 CYS A CA 1
ATOM 1469 C C . CYS A 1 184 ? 0.569 -10.737 4.199 1.00 93.94 184 CYS A C 1
ATOM 1471 O O . CYS A 1 184 ? 0.976 -10.662 3.037 1.00 93.94 184 CYS A O 1
ATOM 1473 N N . ALA A 1 185 ? -0.547 -10.122 4.586 1.00 91.69 185 ALA A N 1
ATOM 1474 C CA . ALA A 1 185 ? -1.325 -9.285 3.674 1.00 91.69 185 ALA A CA 1
ATOM 1475 C C . ALA A 1 185 ? -0.868 -7.822 3.722 1.00 91.69 185 ALA A C 1
ATOM 1477 O O . ALA A 1 185 ? -1.101 -7.075 2.769 1.00 91.69 185 ALA A O 1
ATOM 1478 N N . ARG A 1 186 ? -0.266 -7.396 4.843 1.00 90.62 186 ARG A N 1
ATOM 1479 C CA . ARG A 1 186 ? -0.045 -5.981 5.172 1.00 90.62 186 ARG A CA 1
ATOM 1480 C C . ARG A 1 186 ? 1.415 -5.649 5.408 1.00 90.62 186 ARG A C 1
ATOM 1482 O O . ARG A 1 186 ? 2.161 -6.430 5.993 1.00 90.62 186 ARG A O 1
ATOM 1489 N N . ILE A 1 187 ? 1.804 -4.436 5.020 1.00 90.50 187 ILE A N 1
ATOM 1490 C CA . ILE A 1 187 ? 3.196 -3.986 5.155 1.00 90.50 187 ILE A CA 1
ATOM 1491 C C . ILE A 1 187 ? 3.591 -3.932 6.632 1.00 90.50 187 ILE A C 1
ATOM 1493 O O . ILE A 1 187 ? 4.664 -4.407 6.992 1.00 90.50 187 ILE A O 1
ATOM 1497 N N . HIS A 1 188 ? 2.725 -3.417 7.508 1.00 89.00 188 HIS A N 1
ATOM 1498 C CA . HIS A 1 188 ? 3.039 -3.337 8.937 1.00 89.00 188 HIS A CA 1
ATOM 1499 C C . HIS A 1 188 ? 3.234 -4.714 9.599 1.00 89.00 188 HIS A C 1
ATOM 1501 O O . HIS A 1 188 ? 4.027 -4.819 10.532 1.00 89.00 188 HIS A O 1
ATOM 1507 N N . GLU A 1 189 ? 2.563 -5.764 9.110 1.00 91.06 189 GLU A N 1
ATOM 1508 C CA . GLU A 1 189 ? 2.771 -7.146 9.569 1.00 91.06 189 GLU A CA 1
ATOM 1509 C C . GLU A 1 189 ? 4.160 -7.645 9.152 1.00 91.06 189 GLU A C 1
ATOM 1511 O O . GLU A 1 189 ? 4.856 -8.270 9.948 1.00 91.06 189 GLU A O 1
ATOM 1516 N N . MET A 1 190 ? 4.601 -7.317 7.931 1.00 90.19 190 MET A N 1
ATOM 1517 C CA . MET A 1 190 ? 5.955 -7.639 7.468 1.00 90.19 190 MET A CA 1
ATOM 1518 C C . MET A 1 190 ? 7.029 -6.896 8.272 1.00 90.19 190 MET A C 1
ATOM 1520 O O . MET A 1 190 ? 8.032 -7.479 8.675 1.00 90.19 190 MET A O 1
ATOM 1524 N N . VAL A 1 191 ? 6.804 -5.611 8.551 1.00 87.25 191 VAL A N 1
ATOM 1525 C CA . VAL A 1 191 ? 7.701 -4.805 9.390 1.00 87.25 191 VAL A CA 1
ATOM 1526 C C . VAL A 1 191 ? 7.806 -5.391 10.794 1.00 87.25 191 VAL A C 1
ATOM 1528 O O . VAL A 1 191 ? 8.906 -5.538 11.324 1.00 87.25 191 VAL A O 1
ATOM 1531 N N . GLN A 1 192 ? 6.673 -5.769 11.388 1.00 87.12 192 GLN A N 1
ATOM 1532 C CA . GLN A 1 192 ? 6.664 -6.430 12.686 1.00 87.12 192 GLN A CA 1
ATOM 1533 C C . GLN A 1 192 ? 7.444 -7.749 12.647 1.00 87.12 192 GLN A C 1
ATOM 1535 O O . GLN A 1 192 ? 8.265 -7.985 13.531 1.00 87.12 192 GLN A O 1
ATOM 1540 N N . HIS A 1 193 ? 7.246 -8.564 11.612 1.00 89.56 193 HIS A N 1
ATOM 1541 C CA . HIS A 1 193 ? 8.004 -9.796 11.418 1.00 89.56 193 HIS A CA 1
ATOM 1542 C C . HIS A 1 193 ? 9.523 -9.543 11.390 1.00 89.56 193 HIS A C 1
ATOM 1544 O O . HIS A 1 193 ? 10.266 -10.212 12.109 1.00 89.56 193 HIS A O 1
ATOM 1550 N N . TRP A 1 194 ? 9.996 -8.538 10.647 1.00 87.12 194 TRP A N 1
ATOM 1551 C CA . TRP A 1 194 ? 11.421 -8.182 10.622 1.00 87.12 194 TRP A CA 1
ATOM 1552 C C . TRP A 1 194 ? 11.961 -7.729 11.984 1.00 87.12 194 TRP A C 1
ATOM 1554 O O . TRP A 1 194 ? 13.100 -8.058 12.333 1.00 87.12 194 TRP A O 1
ATOM 1564 N N . ASN A 1 195 ? 11.142 -7.022 12.768 1.00 83.38 195 ASN A N 1
ATOM 1565 C CA . ASN A 1 195 ? 11.497 -6.601 14.124 1.00 83.38 195 ASN A CA 1
ATOM 1566 C C . ASN A 1 195 ? 11.620 -7.802 15.072 1.00 83.38 195 ASN A C 1
ATOM 1568 O O . ASN A 1 195 ? 12.575 -7.882 15.843 1.00 83.38 195 ASN A O 1
ATOM 1572 N N . GLU A 1 196 ? 10.684 -8.751 15.001 1.00 85.50 196 GLU A N 1
ATOM 1573 C CA . GLU A 1 196 ? 10.690 -9.972 15.821 1.00 85.50 196 GLU A CA 1
ATOM 1574 C C . GLU A 1 196 ? 11.864 -10.892 15.471 1.00 85.50 196 GLU A C 1
ATOM 1576 O O . GLU A 1 196 ? 12.459 -11.515 16.348 1.00 85.50 196 GLU A O 1
ATOM 1581 N N . HIS A 1 197 ? 12.255 -10.914 14.198 1.00 83.00 197 HIS A N 1
ATOM 1582 C CA . HIS A 1 197 ? 13.414 -11.654 13.711 1.00 83.00 197 HIS A CA 1
ATOM 1583 C C . HIS A 1 197 ? 14.754 -10.949 13.978 1.00 83.00 197 HIS A C 1
ATOM 1585 O O . HIS A 1 197 ? 15.783 -11.423 13.493 1.00 83.00 197 HIS A O 1
ATOM 1591 N N . ASN A 1 198 ? 14.766 -9.839 14.731 1.00 75.56 198 ASN A N 1
ATOM 1592 C CA . ASN A 1 198 ? 15.952 -9.037 15.054 1.00 75.56 198 ASN A CA 1
ATOM 1593 C C . ASN A 1 198 ? 16.818 -8.732 13.817 1.00 75.56 198 ASN A C 1
ATOM 1595 O O . ASN A 1 198 ? 18.042 -8.856 13.862 1.00 75.56 198 ASN A O 1
ATOM 1599 N N . ASN A 1 199 ? 16.182 -8.393 12.687 1.00 70.12 199 ASN A N 1
ATOM 1600 C CA . ASN A 1 199 ? 16.860 -8.181 11.403 1.00 70.12 199 ASN A CA 1
ATOM 1601 C C . ASN A 1 199 ? 17.689 -9.386 10.915 1.00 70.12 199 ASN A C 1
ATOM 1603 O O . ASN A 1 199 ? 18.689 -9.202 10.234 1.00 70.12 199 ASN A O 1
ATOM 1607 N N . SER A 1 200 ? 17.323 -10.626 11.247 1.00 83.62 200 SER A N 1
ATOM 1608 C CA . SER A 1 200 ? 17.886 -11.801 10.556 1.00 83.62 200 SER A CA 1
ATOM 1609 C C . SER A 1 200 ? 17.331 -11.943 9.137 1.00 83.62 200 SER A C 1
ATOM 1611 O O . SER A 1 200 ? 18.007 -12.480 8.268 1.00 83.62 200 SER A O 1
ATOM 1613 N N . CYS A 1 201 ? 16.131 -11.412 8.891 1.00 87.75 201 CYS A N 1
ATOM 1614 C CA . CYS A 1 201 ? 15.541 -11.292 7.564 1.00 87.75 201 CYS A CA 1
ATOM 1615 C C . CYS A 1 201 ? 15.895 -9.925 6.957 1.00 87.75 201 CYS A C 1
ATOM 1617 O O . CYS A 1 201 ? 15.356 -8.898 7.382 1.00 87.75 201 CYS A O 1
ATOM 1619 N N . ASN A 1 202 ? 16.831 -9.904 6.005 1.00 83.38 202 ASN A N 1
ATOM 1620 C CA . ASN A 1 202 ? 17.364 -8.685 5.391 1.00 83.38 202 ASN A CA 1
ATOM 1621 C C . ASN A 1 202 ? 17.221 -8.620 3.868 1.00 83.38 202 ASN A C 1
ATOM 1623 O O . ASN A 1 202 ? 17.441 -7.545 3.309 1.00 83.38 202 ASN A O 1
ATOM 1627 N N . LEU A 1 203 ? 16.854 -9.714 3.199 1.00 85.69 203 LEU A N 1
ATOM 1628 C CA . LEU A 1 203 ? 16.666 -9.754 1.745 1.00 85.69 203 LEU A CA 1
ATOM 1629 C C . LEU A 1 203 ? 15.370 -9.062 1.302 1.00 85.69 203 LEU A C 1
ATOM 1631 O O . LEU A 1 203 ? 15.225 -8.709 0.133 1.00 85.69 203 LEU A O 1
ATOM 1635 N N . GLY A 1 204 ? 14.456 -8.807 2.240 1.00 88.81 204 GLY A N 1
ATOM 1636 C CA . GLY A 1 204 ? 13.287 -7.965 2.022 1.00 88.81 204 GLY A CA 1
ATOM 1637 C C . GLY A 1 204 ? 12.033 -8.744 1.651 1.00 88.81 204 GLY A C 1
ATOM 1638 O O . GLY A 1 204 ? 11.769 -9.799 2.232 1.00 88.81 204 GLY A O 1
ATOM 1639 N N . ILE A 1 205 ? 11.219 -8.190 0.748 1.00 92.00 205 ILE A N 1
ATOM 1640 C CA . ILE A 1 205 ? 9.956 -8.803 0.313 1.00 92.00 205 ILE A CA 1
ATOM 1641 C C . ILE A 1 205 ? 9.943 -9.228 -1.154 1.00 92.00 205 ILE A C 1
ATOM 1643 O O . ILE A 1 205 ? 10.599 -8.629 -2.000 1.00 92.00 205 ILE A O 1
ATOM 1647 N N . THR A 1 206 ? 9.093 -10.205 -1.453 1.00 93.31 206 THR A N 1
ATOM 1648 C CA . THR A 1 206 ? 8.574 -10.497 -2.791 1.00 93.31 206 THR A CA 1
ATOM 1649 C C . THR A 1 206 ? 7.045 -10.606 -2.746 1.00 93.31 206 THR A C 1
ATOM 1651 O O . THR A 1 206 ? 6.455 -10.654 -1.662 1.00 93.31 206 THR A O 1
ATOM 1654 N N . PHE A 1 207 ? 6.396 -10.607 -3.910 1.00 93.38 207 PHE A N 1
ATOM 1655 C CA . PHE A 1 207 ? 4.943 -10.723 -4.026 1.00 93.38 207 PHE A CA 1
ATOM 1656 C C . PHE A 1 207 ? 4.517 -12.120 -4.479 1.00 93.38 207 PHE A C 1
ATOM 1658 O O . PHE A 1 207 ? 5.140 -12.714 -5.358 1.00 93.38 207 PHE A O 1
ATOM 1665 N N . ASP A 1 208 ? 3.425 -12.613 -3.900 1.00 92.31 208 ASP A N 1
ATOM 1666 C CA . ASP A 1 208 ? 2.748 -13.839 -4.324 1.00 92.31 208 ASP A CA 1
ATOM 1667 C C . ASP A 1 208 ? 1.772 -13.529 -5.474 1.00 92.31 208 ASP A C 1
ATOM 1669 O O . ASP A 1 208 ? 0.585 -13.282 -5.251 1.00 92.31 208 ASP A O 1
ATOM 1673 N N . TYR A 1 209 ? 2.286 -13.460 -6.707 1.00 89.69 209 TYR A N 1
ATOM 1674 C CA . TYR A 1 209 ? 1.468 -13.109 -7.878 1.00 89.69 209 TYR A CA 1
ATOM 1675 C C . TYR A 1 209 ? 0.402 -14.170 -8.198 1.00 89.69 209 TYR A C 1
ATOM 1677 O O . TYR A 1 209 ? -0.690 -13.833 -8.647 1.00 89.69 209 TYR A O 1
ATOM 1685 N N . GLU A 1 210 ? 0.675 -15.443 -7.906 1.00 86.94 210 GLU A N 1
ATOM 1686 C CA . GLU A 1 210 ? -0.287 -16.535 -8.111 1.00 86.94 210 GLU A CA 1
ATOM 1687 C C . GLU A 1 210 ? -1.488 -16.401 -7.165 1.00 86.94 210 GLU A C 1
ATOM 1689 O O . GLU A 1 210 ? -2.650 -16.555 -7.571 1.00 86.94 210 GLU A O 1
ATOM 1694 N N . ALA A 1 211 ? -1.221 -16.042 -5.904 1.00 83.38 211 ALA A N 1
ATOM 1695 C CA . ALA A 1 211 ? -2.272 -15.753 -4.938 1.00 83.38 211 ALA A CA 1
ATOM 1696 C C . ALA A 1 211 ? -3.116 -14.537 -5.349 1.00 83.38 211 ALA A C 1
ATOM 1698 O O . ALA A 1 211 ? -4.310 -14.505 -5.046 1.00 83.38 211 ALA A O 1
ATOM 1699 N N . THR A 1 212 ? -2.542 -13.545 -6.040 1.00 80.81 212 THR A N 1
ATOM 1700 C CA . THR A 1 212 ? -3.295 -12.368 -6.500 1.00 80.81 212 THR A CA 1
ATOM 1701 C C . THR A 1 212 ? -4.073 -12.596 -7.786 1.00 80.81 212 THR A C 1
ATOM 1703 O O . THR A 1 212 ? -5.213 -12.140 -7.864 1.00 80.81 212 THR A O 1
ATOM 1706 N N . ASP A 1 213 ? -3.551 -13.359 -8.745 1.00 76.69 213 ASP A N 1
ATOM 1707 C CA . ASP A 1 213 ? -4.267 -13.677 -9.991 1.00 76.69 213 ASP A CA 1
ATOM 1708 C C . ASP A 1 213 ? -5.579 -14.428 -9.719 1.00 76.69 213 ASP A C 1
ATOM 1710 O O . ASP A 1 213 ? -6.614 -14.153 -10.333 1.00 76.69 213 ASP A O 1
ATOM 1714 N N . SER A 1 214 ? -5.572 -15.293 -8.701 1.00 72.75 214 SER A N 1
ATOM 1715 C CA . SER A 1 214 ? -6.766 -16.002 -8.222 1.00 72.75 214 SER A CA 1
ATOM 1716 C C . SER A 1 214 ? -7.845 -15.065 -7.655 1.00 72.75 214 SER A C 1
ATOM 1718 O O . SER A 1 214 ? -9.023 -15.422 -7.624 1.00 72.75 214 SER A O 1
ATOM 1720 N N . LEU A 1 215 ? -7.466 -13.863 -7.209 1.00 71.19 215 LEU A N 1
ATOM 1721 C CA . LEU A 1 215 ? -8.376 -12.859 -6.643 1.00 71.19 215 LEU A CA 1
ATOM 1722 C C . LEU A 1 215 ? -8.869 -11.857 -7.680 1.00 71.19 215 LEU A C 1
ATOM 1724 O O . LEU A 1 215 ? -9.968 -11.325 -7.535 1.00 71.19 215 LEU A O 1
ATOM 1728 N N . ILE A 1 216 ? -8.065 -11.604 -8.711 1.00 68.56 216 ILE A N 1
ATOM 1729 C CA . ILE A 1 216 ? -8.375 -10.643 -9.773 1.00 68.56 216 ILE A CA 1
ATOM 1730 C C . ILE A 1 216 ? -9.292 -11.268 -10.834 1.00 68.56 216 ILE A C 1
ATOM 1732 O O . ILE A 1 216 ? -9.845 -10.539 -11.648 1.00 68.56 216 ILE A O 1
ATOM 1736 N N . GLY A 1 217 ? -9.512 -12.589 -10.810 1.00 54.66 217 GLY A N 1
ATOM 1737 C CA . GLY A 1 217 ? -10.622 -13.266 -11.489 1.00 54.66 217 GLY A CA 1
ATOM 1738 C C . GLY A 1 217 ? -10.931 -12.728 -12.887 1.00 54.66 217 GLY A C 1
ATOM 1739 O O . GLY A 1 217 ? -12.002 -12.172 -13.093 1.00 54.66 217 GLY A O 1
ATOM 1740 N N . SER A 1 218 ? -10.011 -12.854 -13.851 1.00 46.25 218 SER A N 1
ATOM 1741 C CA . SER A 1 218 ? -10.227 -12.441 -15.255 1.00 46.25 218 SER A CA 1
ATOM 1742 C C . SER A 1 218 ? -10.833 -11.035 -15.440 1.00 46.25 218 SER A C 1
ATOM 1744 O O . SER A 1 218 ? -11.557 -10.788 -16.404 1.00 46.25 218 SER A O 1
ATOM 1746 N N . VAL A 1 219 ? -10.575 -10.101 -14.522 1.00 45.66 219 VAL A N 1
ATOM 1747 C CA . VAL A 1 219 ? -10.996 -8.714 -14.697 1.00 45.66 219 VAL A CA 1
ATOM 1748 C C . VAL A 1 219 ? -10.110 -8.111 -15.779 1.00 45.66 219 VAL A C 1
ATOM 1750 O O . VAL A 1 219 ? -8.918 -7.877 -15.582 1.00 45.66 219 VAL A O 1
ATOM 1753 N N . VAL A 1 220 ? -10.705 -7.884 -16.951 1.00 44.34 220 VAL A N 1
ATOM 1754 C CA . VAL A 1 220 ? -10.142 -7.008 -17.978 1.00 44.34 220 VAL A CA 1
ATOM 1755 C C . VAL A 1 220 ? -9.864 -5.679 -17.289 1.00 44.34 220 VAL A C 1
ATOM 1757 O O . VAL A 1 220 ? -10.782 -5.011 -16.820 1.00 44.34 220 VAL A O 1
ATOM 1760 N N . TYR A 1 221 ? -8.584 -5.351 -17.151 1.00 47.53 221 TYR A N 1
ATOM 1761 C CA . TYR A 1 221 ? -8.131 -4.159 -16.457 1.00 47.53 221 TYR A CA 1
ATOM 1762 C C . TYR A 1 221 ? -8.608 -2.930 -17.243 1.00 47.53 221 TYR A C 1
ATOM 1764 O O . TYR A 1 221 ? -7.955 -2.517 -18.200 1.00 47.53 221 TYR A O 1
ATOM 1772 N N . GLU A 1 222 ? -9.766 -2.363 -16.893 1.00 47.25 222 GLU A N 1
ATOM 1773 C CA . GLU A 1 222 ? -10.162 -1.055 -17.408 1.00 47.25 222 GLU A CA 1
ATOM 1774 C C . GLU A 1 222 ? -9.273 -0.003 -16.724 1.00 47.25 222 GLU A C 1
ATOM 1776 O O . GLU A 1 222 ? -9.354 0.170 -15.504 1.00 47.25 222 GLU A O 1
ATOM 1781 N N . PRO A 1 223 ? -8.376 0.680 -17.462 1.00 50.62 223 PRO A N 1
ATOM 1782 C CA . PRO A 1 223 ? -7.500 1.683 -16.872 1.00 50.62 223 PRO A CA 1
ATOM 1783 C C . PRO A 1 223 ? -8.334 2.769 -16.194 1.00 50.62 223 PRO A C 1
ATOM 1785 O O . PRO A 1 223 ? -9.361 3.195 -16.728 1.00 50.62 223 PRO A O 1
ATOM 1788 N N . THR A 1 224 ? -7.882 3.241 -15.030 1.00 56.59 224 THR A N 1
ATOM 1789 C CA . THR A 1 224 ? -8.589 4.291 -14.286 1.00 56.59 224 THR A CA 1
ATOM 1790 C C . THR A 1 224 ? -8.729 5.555 -15.140 1.00 56.59 224 THR A C 1
ATOM 1792 O O . THR A 1 224 ? -7.909 5.814 -16.023 1.00 56.59 224 THR A O 1
ATOM 1795 N N . SER A 1 225 ? -9.745 6.385 -14.885 1.00 58.72 225 SER A N 1
ATOM 1796 C CA . SER A 1 225 ? -10.016 7.597 -15.682 1.00 58.72 225 SER A CA 1
ATOM 1797 C C . SER A 1 225 ? -8.788 8.510 -15.834 1.00 58.72 225 SER A C 1
ATOM 1799 O O . SER A 1 225 ? -8.551 9.074 -16.899 1.00 58.72 225 SER A O 1
ATOM 1801 N N . LEU A 1 226 ? -7.933 8.594 -14.811 1.00 58.78 226 LEU A N 1
ATOM 1802 C CA . LEU A 1 226 ? -6.681 9.351 -14.867 1.00 58.78 226 LEU A CA 1
ATOM 1803 C C . LEU A 1 226 ? -5.616 8.686 -15.758 1.00 58.78 226 LEU A C 1
ATOM 1805 O O . LEU A 1 226 ? -4.861 9.379 -16.443 1.00 58.78 226 LEU A O 1
ATOM 1809 N N . GLN A 1 227 ? -5.538 7.354 -15.756 1.00 60.94 227 GLN A N 1
ATOM 1810 C CA . GLN A 1 227 ? -4.656 6.600 -16.650 1.00 60.94 227 GLN A CA 1
ATOM 1811 C C . GLN A 1 227 ? -5.121 6.715 -18.108 1.00 60.94 227 GLN A C 1
ATOM 1813 O O . GLN A 1 227 ? -4.284 6.922 -18.985 1.00 60.94 227 GLN A O 1
ATOM 1818 N N . GLN A 1 228 ? -6.434 6.688 -18.359 1.00 69.00 228 GLN A N 1
ATOM 1819 C CA . GLN A 1 228 ? -7.013 6.919 -19.688 1.00 69.00 228 GLN A CA 1
ATOM 1820 C C . GLN A 1 228 ? -6.679 8.315 -20.220 1.00 69.00 228 GLN A C 1
ATOM 1822 O O . GLN A 1 228 ? -6.204 8.442 -21.347 1.00 69.00 228 GLN A O 1
ATOM 1827 N N . VAL A 1 229 ? -6.827 9.355 -19.393 1.00 73.50 229 VAL A N 1
ATOM 1828 C CA . VAL A 1 229 ? -6.473 10.732 -19.780 1.00 73.50 229 VAL A CA 1
ATOM 1829 C C . VAL A 1 229 ? -4.986 10.847 -20.122 1.00 73.50 229 VAL A C 1
ATOM 1831 O O . VAL A 1 229 ? -4.629 11.440 -21.141 1.00 73.50 229 VAL A O 1
ATOM 1834 N N . LYS A 1 230 ? -4.097 10.249 -19.317 1.00 77.06 230 LYS A N 1
ATOM 1835 C CA . LYS A 1 230 ? -2.652 10.255 -19.603 1.00 77.06 230 LYS A CA 1
ATOM 1836 C C . LYS A 1 230 ? -2.323 9.525 -20.905 1.00 77.06 230 LYS A C 1
ATOM 1838 O O . LYS A 1 230 ? -1.498 10.016 -21.673 1.00 77.06 230 LYS A O 1
ATOM 1843 N N . LEU A 1 231 ? -2.973 8.393 -21.172 1.00 79.12 231 LEU A N 1
ATOM 1844 C CA . LEU A 1 231 ? -2.784 7.635 -22.407 1.00 79.12 231 LEU A CA 1
ATOM 1845 C C . LEU A 1 231 ? -3.253 8.435 -23.632 1.00 79.12 231 LEU A C 1
ATOM 1847 O O . LEU A 1 231 ? -2.529 8.537 -24.621 1.00 79.12 231 LEU A O 1
ATOM 1851 N N . GLN A 1 232 ? -4.408 9.093 -23.531 1.00 89.69 232 GLN A N 1
ATOM 1852 C CA . GLN A 1 232 ? -4.957 9.934 -24.594 1.00 89.69 232 GLN A CA 1
ATOM 1853 C C . GLN A 1 232 ? -4.052 11.143 -24.898 1.00 89.69 232 GLN A C 1
ATOM 1855 O O . GLN A 1 232 ? -3.840 11.489 -26.059 1.00 89.69 232 GLN A O 1
ATOM 1860 N N . GLN A 1 233 ? -3.436 11.742 -23.873 1.00 89.25 233 GLN A N 1
ATOM 1861 C CA . GLN A 1 233 ? -2.450 12.818 -24.043 1.00 89.25 233 GLN A CA 1
ATOM 1862 C C . GLN A 1 233 ? -1.144 12.354 -24.705 1.00 89.25 233 GLN A C 1
ATOM 1864 O O . GLN A 1 233 ? -0.468 13.149 -25.365 1.00 89.25 233 GLN A O 1
ATOM 1869 N N . VAL A 1 234 ? -0.730 11.100 -24.502 1.00 89.25 234 VAL A N 1
ATOM 1870 C CA . VAL A 1 234 ? 0.431 10.531 -25.209 1.00 89.25 234 VAL A CA 1
ATOM 1871 C C . VAL A 1 234 ? 0.086 10.327 -26.683 1.00 89.25 234 VAL A C 1
ATOM 1873 O O . VAL A 1 234 ? 0.815 10.822 -27.540 1.00 89.25 234 VAL A O 1
ATOM 1876 N N . GLN A 1 235 ? -1.069 9.727 -26.974 1.00 92.19 235 GLN A N 1
ATOM 1877 C CA . GLN A 1 235 ? -1.540 9.510 -28.346 1.00 92.19 235 GLN A CA 1
ATOM 1878 C C . GLN A 1 235 ? -1.703 10.823 -29.125 1.00 92.19 235 GLN A C 1
ATOM 1880 O O . GLN A 1 235 ? -1.275 10.917 -30.273 1.00 92.19 235 GLN A O 1
ATOM 1885 N N . GLN A 1 236 ? -2.250 11.871 -28.498 1.00 95.38 236 GLN A N 1
ATOM 1886 C CA . GLN A 1 236 ? -2.359 13.193 -29.130 1.00 95.38 236 GLN A CA 1
ATOM 1887 C C . GLN A 1 236 ? -0.992 13.791 -29.484 1.00 95.38 236 GLN A C 1
ATOM 1889 O O . GLN A 1 236 ? -0.831 14.356 -30.564 1.00 95.38 236 GLN A O 1
ATOM 1894 N N . ARG A 1 237 ? 0.014 13.641 -28.611 1.00 95.81 237 ARG A N 1
ATOM 1895 C CA . ARG A 1 237 ? 1.375 14.131 -28.887 1.00 95.81 237 ARG A CA 1
ATOM 1896 C C . ARG A 1 237 ? 2.044 13.372 -30.028 1.00 95.81 237 ARG A C 1
ATOM 1898 O O . ARG A 1 237 ? 2.755 13.981 -30.822 1.00 95.81 237 ARG A O 1
ATOM 1905 N N . GLU A 1 238 ? 1.823 12.066 -30.131 1.00 96.25 238 GLU A N 1
ATOM 1906 C CA . GLU A 1 238 ? 2.335 11.268 -31.252 1.00 96.25 238 GLU A CA 1
ATOM 1907 C C . GLU A 1 238 ? 1.671 11.657 -32.576 1.00 96.25 238 GLU A C 1
ATOM 1909 O O . GLU A 1 238 ? 2.363 11.830 -33.579 1.00 96.25 238 GLU A O 1
ATOM 1914 N N . GLN A 1 239 ? 0.355 11.891 -32.570 1.00 96.88 239 GLN A N 1
ATOM 1915 C CA . GLN A 1 239 ? -0.368 12.386 -33.746 1.00 96.88 239 GLN A CA 1
ATOM 1916 C C . GLN A 1 239 ? 0.117 13.774 -34.184 1.00 96.88 239 GLN A C 1
ATOM 1918 O O . GLN A 1 239 ? 0.308 13.999 -35.379 1.00 96.88 239 GLN A O 1
ATOM 1923 N N . GLN A 1 240 ? 0.370 14.688 -33.241 1.00 97.38 240 GLN A N 1
ATOM 1924 C CA . GLN A 1 240 ? 0.935 16.009 -33.543 1.00 97.38 240 GLN A CA 1
ATOM 1925 C C . GLN A 1 240 ? 2.325 15.901 -34.178 1.00 97.38 240 GLN A C 1
ATOM 1927 O O . GLN A 1 240 ? 2.553 16.487 -35.233 1.00 97.38 240 GLN A O 1
ATOM 1932 N N . LYS A 1 241 ? 3.220 15.084 -33.608 1.00 98.12 241 LYS A N 1
ATOM 1933 C CA . LYS A 1 241 ? 4.555 14.846 -34.183 1.00 98.12 241 LYS A CA 1
ATOM 1934 C C . LYS A 1 241 ? 4.486 14.256 -35.592 1.00 98.12 241 LYS A C 1
ATOM 1936 O O . LYS A 1 241 ? 5.250 14.658 -36.465 1.00 98.12 241 LYS A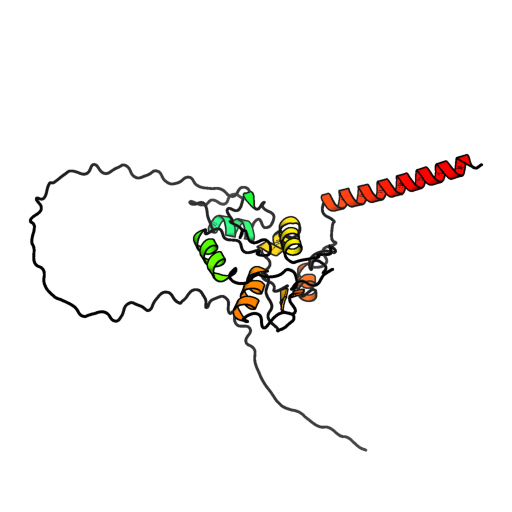 O 1
ATOM 1941 N N . ALA A 1 242 ? 3.574 13.312 -35.825 1.00 97.56 242 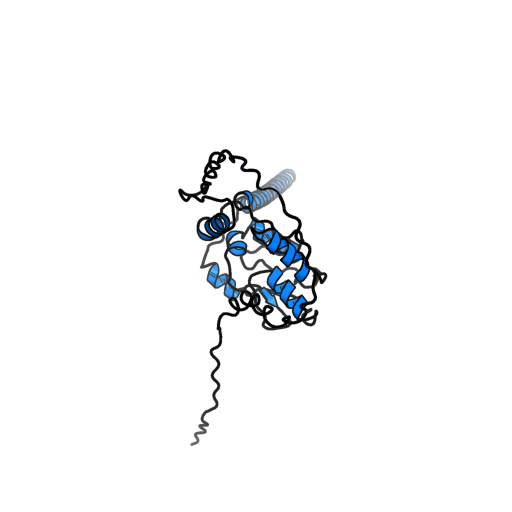ALA A N 1
ATOM 1942 C CA . ALA A 1 242 ? 3.382 12.719 -37.145 1.00 97.56 242 ALA A CA 1
ATOM 1943 C C . ALA A 1 242 ? 2.878 13.751 -38.171 1.00 97.56 242 ALA A C 1
ATOM 1945 O O . ALA A 1 242 ? 3.325 13.751 -39.319 1.00 97.56 242 ALA A O 1
ATOM 1946 N N . LEU A 1 243 ? 1.979 14.651 -37.758 1.00 98.19 243 LEU A N 1
ATOM 1947 C CA . LEU A 1 243 ? 1.478 15.729 -38.607 1.00 98.19 243 LEU A CA 1
ATOM 1948 C C . LEU A 1 243 ? 2.576 16.747 -38.946 1.00 98.19 243 LEU A C 1
ATOM 1950 O O . LEU A 1 243 ? 2.722 17.110 -40.113 1.00 98.19 243 LEU A O 1
ATOM 1954 N N . GLU A 1 244 ? 3.370 17.162 -37.958 1.00 98.19 244 GLU A N 1
ATOM 1955 C CA . GLU A 1 244 ? 4.509 18.068 -38.155 1.00 98.19 244 GLU A CA 1
ATOM 1956 C C . GLU A 1 244 ? 5.534 17.481 -39.130 1.00 98.19 244 GLU A C 1
ATOM 1958 O O . GLU A 1 244 ? 5.953 18.158 -40.070 1.00 98.19 244 GLU A O 1
ATOM 1963 N N . LEU A 1 245 ? 5.884 16.201 -38.966 1.00 98.12 245 LEU A N 1
ATOM 1964 C CA . LEU A 1 245 ? 6.810 15.513 -39.866 1.00 98.12 245 LEU A CA 1
ATOM 1965 C C . LEU A 1 245 ? 6.275 15.473 -41.305 1.00 98.12 245 LEU A C 1
ATOM 1967 O O . LEU A 1 245 ? 7.013 15.732 -42.255 1.00 98.12 245 LEU A O 1
ATOM 1971 N N . ARG A 1 246 ? 4.977 15.197 -41.474 1.00 98.12 246 ARG A N 1
ATOM 1972 C CA . ARG A 1 246 ? 4.332 15.192 -42.793 1.00 98.12 246 ARG A CA 1
ATOM 1973 C C . ARG A 1 246 ? 4.335 16.579 -43.436 1.00 98.12 246 ARG A C 1
ATOM 1975 O O . ARG A 1 246 ? 4.553 16.689 -44.639 1.00 98.12 246 ARG A O 1
ATOM 1982 N N . MET A 1 247 ? 4.115 17.636 -42.654 1.00 98.06 247 MET A N 1
ATOM 1983 C CA . MET A 1 247 ? 4.209 19.009 -43.153 1.00 98.06 247 MET A CA 1
ATOM 1984 C C . MET A 1 247 ? 5.627 19.361 -43.612 1.00 98.06 247 MET A C 1
ATOM 1986 O O . MET A 1 247 ? 5.778 19.965 -44.670 1.00 98.06 247 MET A O 1
ATOM 1990 N N . GLN A 1 248 ? 6.656 18.951 -42.866 1.00 97.69 248 GLN A N 1
ATOM 1991 C CA . GLN A 1 248 ? 8.053 19.170 -43.259 1.00 97.69 248 GLN A CA 1
ATOM 1992 C C . GLN A 1 248 ? 8.398 18.461 -44.573 1.00 97.69 248 GLN A C 1
ATOM 1994 O O . GLN A 1 248 ? 9.067 19.043 -45.421 1.00 97.69 248 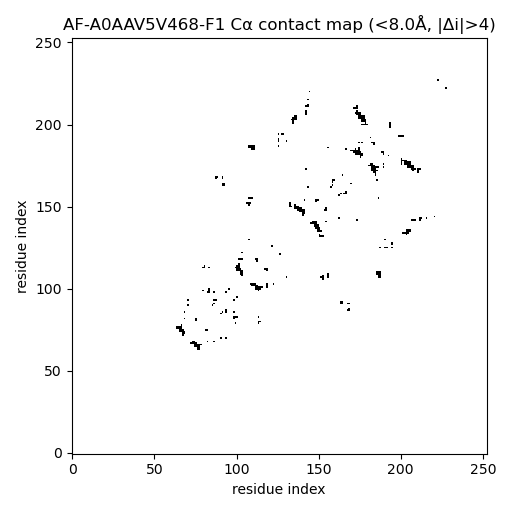GLN A O 1
ATOM 1999 N N . GLN A 1 249 ? 7.908 17.234 -44.775 1.00 97.56 249 GLN A N 1
ATOM 2000 C CA . GLN A 1 249 ? 8.110 16.494 -46.026 1.00 97.56 249 GLN A CA 1
ATOM 2001 C C . GLN A 1 249 ? 7.459 17.191 -47.227 1.00 97.56 249 GLN A C 1
ATOM 2003 O O . GLN A 1 249 ? 8.052 17.238 -48.299 1.00 97.56 249 GLN A O 1
ATOM 2008 N N . LEU A 1 250 ? 6.265 17.767 -47.051 1.00 97.06 250 LEU A N 1
ATOM 2009 C CA . LEU A 1 250 ? 5.578 18.507 -48.116 1.00 97.06 250 LEU A CA 1
ATOM 2010 C C . LEU A 1 250 ? 6.276 19.821 -48.485 1.00 97.06 250 LEU A C 1
ATOM 2012 O O . LEU A 1 250 ? 6.145 20.264 -49.615 1.00 97.06 250 LEU A O 1
ATOM 2016 N N . GLN A 1 251 ? 7.012 20.439 -47.559 1.00 96.31 251 GLN A N 1
ATOM 2017 C CA . GLN A 1 251 ? 7.783 21.661 -47.826 1.00 96.31 251 GLN A CA 1
ATOM 2018 C C . GLN A 1 251 ? 9.080 21.406 -48.613 1.00 96.31 251 GLN A C 1
ATOM 2020 O O . GLN A 1 251 ? 9.706 22.360 -49.066 1.00 96.31 251 GLN A O 1
ATOM 2025 N N . GLN A 1 252 ? 9.505 20.145 -48.740 1.00 93.75 252 GLN A N 1
ATOM 2026 C CA . GLN A 1 252 ? 10.713 19.746 -49.472 1.00 93.75 252 GLN A CA 1
ATOM 2027 C C . GLN A 1 252 ? 10.431 19.321 -50.925 1.00 93.75 252 GLN A C 1
ATOM 2029 O O . GLN A 1 252 ? 11.375 18.994 -51.644 1.00 93.75 252 GLN A O 1
ATOM 2034 N N . LEU A 1 253 ? 9.158 19.308 -51.336 1.00 85.69 253 LEU A N 1
ATOM 2035 C CA . LEU A 1 253 ? 8.687 19.022 -52.696 1.00 85.69 253 LEU A CA 1
ATOM 2036 C C . LEU A 1 253 ? 8.375 20.324 -53.439 1.00 85.69 253 LEU A C 1
ATOM 2038 O O . LEU A 1 253 ? 8.673 20.370 -54.652 1.00 85.69 253 LEU A O 1
#

InterPro domains:
  IPR013087 Zinc finger C2H2-type [SM00355] (67-91)
  IPR013087 Zinc finger C2H2-type [SM00355] (102-127)
  IPR013087 Zinc finger C2H2-type [SM00355] (140-163)
  IPR013087 Zinc finger C2H2-type [SM00355] (175-197)

Radius of gyration: 30.23 Å; Cα contacts (8 Å, |Δi|>4): 223; chains: 1; bounding box: 51×82×116 Å

Sequence (253 aa):
MDSIEEETDRRMLGEDTMNRFDTLLRHSDNKKKDMKKRKILNSNKKKVVKGKNAEKKAPAPAPPPKIKCPYCTKVWREEGAAMAQHLSVRHPNAPMEVVNYVICKDIVCDYRTSDAKALAHHNKLSHSVSVDNARFPSNTRCPYCTLTLWNLAQFKNHMMDQHRSEICNNKNPILICVDCSFKCARIHEMVQHWNEHNNSCNLGITFDYEATDSLIGSVVYEPTSLQQVKLQQVQQREQQKALELRMQQLQQL